Protein AF-A0A846DLD0-F1 (afdb_monomer_lite)

Radius of gyration: 17.95 Å; chains: 1; bounding box: 65×35×45 Å

Foldseek 3Di:
DDPPPDDPQDQDDDADPLDLDQDDDLVRLLVLLVNLVVCQVSVAAEAEEEEQLCLPADFQVLCVVVPPPNSHQAYEYELNQVVSQVCRQPVPVVDPCLVVVQQVDDLLVCLVVVVRPGGPSNVCVVSVRHYAYEYDPPDDPVSGRPRYDDPPVVVLVVLLVSQPRHQEYEYAEDDPSLVSNLVNHDPNYEYAYEYCDSVRQVVNDDPRHHGHNYHSNVSSNSSVVND

pLDDT: mean 80.26, std 14.79, range [35.44, 96.62]

Sequence (227 aa):
MTTTTLTPIKRPTFVPPLETSKSLTESQIKEAGRYIYAYGEAGFKTAMLIGSDLMKLGNSEQFKPLFRDHFISKVAMTNKVALADLNLAFRNPRHPQDMELMRSYTIRRCVESGILEEGLLHLCFVMGIVYYIFPSITDHEKTLLPEAIYDLRQANKILSNFLYGVDCLIVLGSSELAFAARAMASPETKFIVLDQDRCFVEKLCLKEDLGIVTAPTHFVSKLNQFI

Structure (mmCIF, N/CA/C/O backbone):
data_AF-A0A846DLD0-F1
#
_entry.id   AF-A0A846DLD0-F1
#
loop_
_atom_site.group_PDB
_atom_site.id
_atom_site.type_symbol
_atom_site.label_atom_id
_atom_site.label_alt_id
_atom_site.label_comp_id
_atom_site.label_asym_id
_atom_site.label_entity_id
_atom_site.label_seq_id
_atom_site.pdbx_PDB_ins_code
_atom_site.Cartn_x
_atom_site.Cartn_y
_atom_site.Cartn_z
_atom_site.occupancy
_atom_site.B_iso_or_equiv
_atom_site.auth_seq_id
_atom_site.auth_comp_id
_atom_site.auth_asym_id
_atom_site.auth_atom_id
_atom_site.pdbx_PDB_model_num
ATOM 1 N N . MET A 1 1 ? -42.538 -10.274 -1.364 1.00 44.28 1 MET A N 1
ATOM 2 C CA . MET A 1 1 ? -41.099 -9.976 -1.509 1.00 44.28 1 MET A CA 1
ATOM 3 C C . MET A 1 1 ? -40.510 -9.940 -0.112 1.00 44.28 1 MET A C 1
ATOM 5 O O . MET A 1 1 ? -40.783 -9.006 0.625 1.00 44.28 1 MET A O 1
ATOM 9 N N . THR A 1 2 ? -39.835 -11.007 0.305 1.00 36.44 2 THR A N 1
ATOM 10 C CA . THR A 1 2 ? -39.159 -11.080 1.605 1.00 36.44 2 THR A CA 1
ATOM 11 C C . THR A 1 2 ? -37.871 -10.276 1.519 1.00 36.44 2 THR A C 1
ATOM 13 O O . THR A 1 2 ? -36.921 -10.685 0.857 1.00 36.44 2 THR A O 1
ATOM 16 N N . THR A 1 3 ? -37.863 -9.100 2.137 1.00 38.72 3 THR A N 1
ATOM 17 C CA . THR A 1 3 ? -36.662 -8.303 2.380 1.00 38.72 3 THR A CA 1
ATOM 18 C C . THR A 1 3 ? -35.787 -9.074 3.360 1.00 38.72 3 THR A C 1
ATOM 20 O O . THR A 1 3 ? -36.002 -9.040 4.568 1.00 38.72 3 THR A O 1
ATOM 23 N N . THR A 1 4 ? -34.820 -9.822 2.834 1.00 35.44 4 THR A N 1
ATOM 24 C CA . THR A 1 4 ? -33.753 -10.418 3.635 1.00 35.44 4 THR A CA 1
ATOM 25 C C . THR A 1 4 ? -32.923 -9.266 4.187 1.00 35.44 4 THR A C 1
ATOM 27 O O . THR A 1 4 ? -32.113 -8.674 3.476 1.00 35.44 4 THR A O 1
ATOM 30 N N . THR A 1 5 ? -33.172 -8.882 5.435 1.00 38.88 5 THR A N 1
ATOM 31 C CA . THR A 1 5 ? -32.316 -7.947 6.162 1.00 38.88 5 THR A CA 1
ATOM 32 C C . THR A 1 5 ? -30.959 -8.617 6.324 1.00 38.88 5 THR A C 1
ATOM 34 O O . THR A 1 5 ? -30.809 -9.510 7.157 1.00 38.88 5 THR A O 1
ATOM 37 N N . LEU A 1 6 ? -29.996 -8.237 5.481 1.00 40.25 6 LEU A N 1
ATOM 38 C CA . LEU A 1 6 ? -28.601 -8.623 5.646 1.00 40.25 6 LEU A CA 1
ATOM 39 C C . LEU A 1 6 ? -28.160 -8.136 7.023 1.00 40.25 6 LEU A C 1
ATOM 41 O O . LEU A 1 6 ? -28.156 -6.935 7.298 1.00 40.25 6 LEU A O 1
ATOM 45 N N . THR A 1 7 ? -27.845 -9.076 7.907 1.00 43.59 7 THR A N 1
ATOM 46 C CA . THR A 1 7 ? -27.254 -8.777 9.205 1.00 43.59 7 THR A CA 1
ATOM 47 C C . THR A 1 7 ? -25.972 -7.983 8.952 1.00 43.59 7 THR A C 1
ATOM 49 O O . THR A 1 7 ? -25.141 -8.439 8.163 1.00 43.59 7 THR A O 1
ATOM 52 N N . PRO A 1 8 ? -25.790 -6.799 9.563 1.00 56.50 8 PRO A N 1
ATOM 53 C CA . PRO A 1 8 ? -24.578 -6.023 9.358 1.00 56.50 8 PRO A CA 1
ATOM 54 C C . PRO A 1 8 ? -23.374 -6.863 9.788 1.00 56.50 8 PRO A C 1
ATOM 56 O O . PRO A 1 8 ? -23.323 -7.356 10.918 1.00 56.50 8 PRO A O 1
ATOM 59 N N . ILE A 1 9 ? -22.427 -7.052 8.867 1.00 58.22 9 ILE A N 1
ATOM 60 C CA . ILE A 1 9 ? -21.183 -7.774 9.129 1.00 58.22 9 ILE A CA 1
ATOM 61 C C . ILE A 1 9 ? -20.461 -7.017 10.243 1.00 58.22 9 ILE A C 1
ATOM 63 O O . ILE A 1 9 ? -20.088 -5.850 10.093 1.00 58.22 9 ILE A O 1
ATOM 67 N N . LYS A 1 10 ? -20.330 -7.661 11.404 1.00 66.56 10 LYS A N 1
ATOM 68 C CA . LYS A 1 10 ? -19.711 -7.046 12.575 1.00 66.56 10 LYS A CA 1
ATOM 69 C C . LYS A 1 10 ? -18.222 -6.876 12.295 1.00 66.56 10 LYS A C 1
ATOM 71 O O . LYS A 1 10 ? -17.531 -7.852 12.015 1.00 66.56 10 LYS A O 1
ATOM 76 N N . ARG A 1 11 ? -17.734 -5.638 12.380 1.00 67.25 11 ARG A N 1
ATOM 77 C CA . ARG A 1 11 ? -16.307 -5.352 12.217 1.00 67.25 11 ARG A C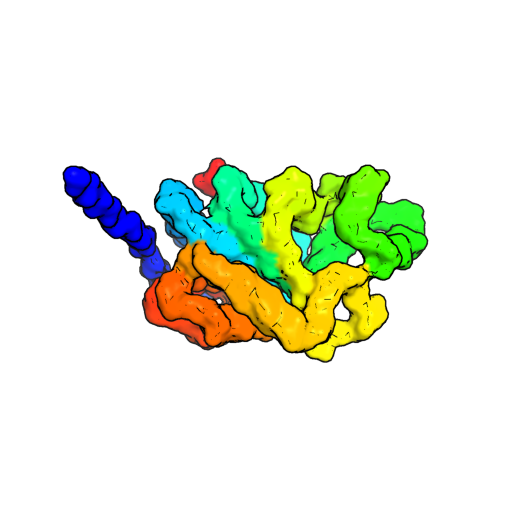A 1
ATOM 78 C C . ARG A 1 11 ? -15.503 -6.084 13.294 1.00 67.25 11 ARG A C 1
ATOM 80 O O . ARG A 1 11 ? -15.955 -6.120 14.446 1.00 67.25 11 ARG A O 1
ATOM 87 N N . PRO A 1 12 ? -14.326 -6.632 12.951 1.00 61.62 12 PRO A N 1
ATOM 88 C CA . PRO A 1 12 ? -13.403 -7.136 13.951 1.00 61.62 12 PRO A CA 1
ATOM 89 C C . PRO A 1 12 ? -13.123 -6.038 14.982 1.00 61.62 12 PRO A C 1
ATOM 91 O O . PRO A 1 12 ? -12.986 -4.865 14.631 1.00 61.62 12 PRO A O 1
ATOM 94 N N . THR A 1 13 ? -13.051 -6.403 16.258 1.00 55.88 13 THR A N 1
ATOM 95 C CA . THR A 1 13 ? -12.667 -5.491 17.340 1.00 55.88 13 THR A CA 1
ATOM 96 C C . THR A 1 13 ? -11.325 -5.938 17.889 1.00 55.88 13 THR A C 1
ATOM 98 O O . THR A 1 13 ? -11.249 -6.966 18.555 1.00 55.88 13 THR A O 1
ATOM 101 N N . PHE A 1 14 ? -10.281 -5.167 17.611 1.00 51.62 14 PHE A N 1
ATOM 102 C CA . PHE A 1 14 ? -8.967 -5.308 18.223 1.00 51.62 14 PHE A CA 1
ATOM 103 C C . PHE A 1 14 ? -8.432 -3.905 18.458 1.00 51.62 14 PHE A C 1
ATOM 105 O O . PHE A 1 14 ? -8.341 -3.101 17.533 1.00 51.62 14 PHE A O 1
ATOM 112 N N . VAL A 1 15 ? -8.116 -3.614 19.710 1.00 52.88 15 VAL A N 1
ATOM 113 C CA . VAL A 1 15 ? -7.394 -2.409 20.096 1.00 52.88 15 VAL A CA 1
ATOM 114 C C . VAL A 1 15 ? -6.208 -2.921 20.897 1.00 52.88 15 VAL A C 1
ATOM 116 O O . VAL A 1 15 ? -6.361 -3.157 22.097 1.00 52.88 15 VAL A O 1
ATOM 119 N N . PRO A 1 16 ? -5.053 -3.195 20.268 1.00 51.31 16 PRO A N 1
ATOM 120 C CA . PRO A 1 16 ? -3.866 -3.442 21.051 1.00 51.31 16 PRO A CA 1
ATOM 121 C C . PRO A 1 16 ? -3.586 -2.181 21.862 1.00 51.31 16 PRO A C 1
ATOM 123 O O . PRO A 1 16 ? -3.861 -1.066 21.397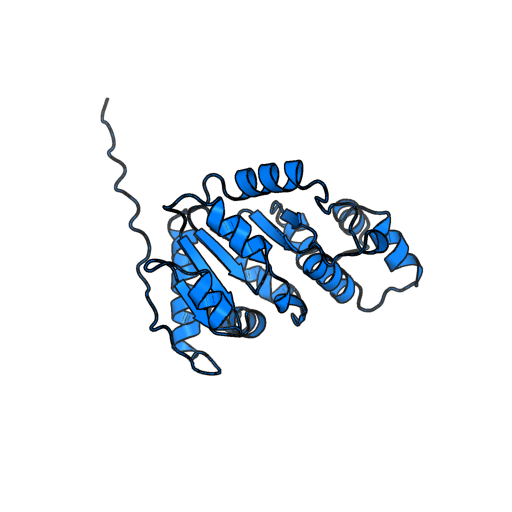 1.00 51.31 16 PRO A O 1
ATOM 126 N N . PRO A 1 17 ? -3.029 -2.322 23.070 1.00 50.06 17 PRO A N 1
ATOM 127 C CA . PRO A 1 17 ? -2.442 -1.173 23.724 1.00 50.06 17 PRO A CA 1
ATOM 128 C C . PRO A 1 17 ? -1.421 -0.559 22.762 1.00 50.06 17 PRO A C 1
ATOM 130 O O . PRO A 1 17 ? -0.703 -1.277 22.062 1.00 50.06 17 PRO A O 1
ATOM 133 N N . LEU A 1 18 ? -1.388 0.771 22.707 1.00 49.16 18 LEU A N 1
ATOM 134 C CA . LEU A 1 18 ? -0.392 1.546 21.972 1.00 49.16 18 LEU A CA 1
ATOM 135 C C . LEU A 1 18 ? 0.964 1.310 22.664 1.00 49.16 18 LEU A C 1
ATOM 137 O O . LEU A 1 18 ? 1.415 2.107 23.483 1.00 49.16 18 LEU A O 1
ATOM 141 N N . GLU A 1 19 ? 1.548 0.131 22.455 1.00 47.59 19 GLU A N 1
ATOM 142 C CA . GLU A 1 19 ? 2.740 -0.322 23.158 1.00 47.59 19 GLU A CA 1
ATOM 143 C C . GLU A 1 19 ? 3.996 0.143 22.429 1.00 47.59 19 GLU A C 1
ATOM 145 O O . GLU A 1 19 ? 4.175 -0.018 21.225 1.00 47.59 19 GLU A O 1
ATOM 150 N N . THR A 1 20 ? 4.879 0.744 23.214 1.00 45.69 20 THR A N 1
ATOM 151 C CA . THR A 1 20 ? 6.075 1.493 22.815 1.00 45.69 20 THR A CA 1
ATOM 152 C C . THR A 1 20 ? 7.336 0.631 22.802 1.00 45.69 20 THR A C 1
ATOM 154 O O . THR A 1 20 ? 8.458 1.139 22.856 1.00 45.69 20 THR A O 1
ATOM 157 N N . SER A 1 21 ? 7.164 -0.688 22.777 1.00 42.84 21 SER A N 1
ATOM 158 C CA . SER A 1 21 ? 8.260 -1.646 22.816 1.00 42.84 21 SER A CA 1
ATOM 159 C C . SER A 1 21 ? 8.997 -1.681 21.473 1.00 42.84 21 SER A C 1
ATOM 161 O O . SER A 1 21 ? 8.376 -1.775 20.418 1.00 42.84 21 SER A O 1
ATOM 163 N N . LYS A 1 22 ? 10.340 -1.680 21.508 1.00 50.59 22 LYS A N 1
ATOM 164 C CA . LYS A 1 22 ? 11.230 -1.817 20.331 1.00 50.59 22 LYS A CA 1
ATOM 165 C C . LYS A 1 22 ? 10.923 -3.042 19.452 1.00 50.59 22 LYS A C 1
ATOM 167 O O . LYS A 1 22 ? 11.362 -3.087 18.305 1.00 50.59 22 LYS A O 1
ATOM 172 N N . SER A 1 23 ? 10.198 -4.024 19.976 1.00 60.22 23 SER A N 1
ATOM 173 C CA . SER A 1 23 ? 9.693 -5.175 19.234 1.00 60.22 23 SER A CA 1
ATOM 174 C C . SER A 1 23 ? 8.356 -5.605 19.823 1.00 60.22 23 SER A C 1
ATOM 176 O O . SER A 1 23 ? 8.265 -5.848 21.030 1.00 60.22 23 SER A O 1
ATOM 178 N N . LEU A 1 24 ? 7.335 -5.735 18.979 1.00 70.12 24 LEU A N 1
ATOM 179 C CA . LEU A 1 24 ? 6.106 -6.423 19.362 1.00 70.12 24 LEU A CA 1
ATOM 180 C C . LEU A 1 24 ? 6.443 -7.858 19.764 1.00 70.12 24 LEU A C 1
ATOM 182 O O . LEU A 1 24 ? 7.294 -8.505 19.149 1.00 70.12 24 LEU A O 1
ATOM 186 N N . THR A 1 25 ? 5.757 -8.367 20.777 1.00 77.75 25 THR A N 1
ATOM 187 C CA . THR A 1 25 ? 5.805 -9.793 21.095 1.00 77.75 25 THR A CA 1
ATOM 188 C C . THR A 1 25 ? 5.181 -10.605 19.958 1.00 77.75 25 THR A C 1
ATOM 190 O O . THR A 1 25 ? 4.312 -10.126 19.227 1.00 77.75 25 THR A O 1
ATOM 193 N N . GLU A 1 26 ? 5.575 -11.870 19.820 1.00 78.44 26 GLU A N 1
ATOM 194 C CA . GLU A 1 26 ? 4.982 -12.769 18.820 1.00 78.44 26 GLU A CA 1
ATOM 195 C C . GLU A 1 26 ? 3.464 -12.904 18.985 1.00 78.44 26 GLU A C 1
ATOM 197 O O . GLU A 1 26 ? 2.738 -12.953 17.993 1.00 78.44 26 GLU A O 1
ATOM 202 N N . SER A 1 27 ? 2.969 -12.876 20.228 1.00 78.94 27 SER A N 1
ATOM 203 C CA . SER A 1 27 ? 1.531 -12.872 20.511 1.00 78.94 27 SER A CA 1
ATOM 204 C C . SER A 1 27 ? 0.836 -11.644 19.920 1.00 78.94 27 SER A C 1
ATOM 206 O O . SER A 1 27 ? -0.204 -11.785 19.284 1.00 78.94 27 SER A O 1
ATOM 208 N N . GLN A 1 28 ? 1.426 -10.454 20.071 1.00 79.88 28 GLN A N 1
ATOM 209 C CA . GLN A 1 28 ? 0.877 -9.209 19.522 1.00 79.88 28 GLN A CA 1
ATOM 210 C C . GLN A 1 28 ? 0.909 -9.189 17.994 1.00 79.88 28 GLN A C 1
ATOM 212 O O . GLN A 1 28 ? -0.061 -8.764 17.372 1.00 79.88 28 GLN A O 1
ATOM 217 N N . ILE A 1 29 ? 1.988 -9.684 17.376 1.00 79.81 29 ILE A N 1
ATOM 218 C CA . ILE A 1 29 ? 2.069 -9.806 15.912 1.00 79.81 29 ILE A CA 1
ATOM 219 C C . ILE A 1 29 ? 0.997 -10.770 15.406 1.00 79.81 29 ILE A C 1
ATOM 221 O O . ILE A 1 29 ? 0.297 -10.463 14.444 1.00 79.81 29 ILE A O 1
ATOM 225 N N . LYS A 1 30 ? 0.826 -11.916 16.071 1.00 80.94 30 LYS A N 1
ATOM 226 C CA . LYS A 1 30 ? -0.190 -12.910 15.716 1.00 80.94 30 LYS A CA 1
ATOM 227 C C . LYS A 1 30 ? -1.607 -12.360 15.856 1.00 80.94 30 LYS A C 1
ATOM 229 O O . LYS A 1 30 ? -2.451 -12.631 15.007 1.00 80.94 30 LYS A O 1
ATOM 234 N N . GLU A 1 31 ? -1.881 -11.598 16.907 1.00 80.75 31 GLU A N 1
ATOM 235 C CA . GLU A 1 31 ? -3.195 -10.996 17.134 1.00 80.75 31 GLU A CA 1
ATOM 236 C C . GLU A 1 31 ? -3.499 -9.882 16.125 1.00 80.75 31 GLU A C 1
ATOM 238 O O . GLU A 1 31 ? -4.562 -9.895 15.506 1.00 80.75 31 GLU A O 1
ATOM 243 N N . ALA A 1 32 ? -2.535 -8.996 15.860 1.00 80.19 32 ALA A N 1
ATOM 244 C CA . ALA A 1 32 ? -2.638 -7.997 14.799 1.00 80.19 32 ALA A CA 1
ATOM 245 C C . ALA A 1 32 ? -2.820 -8.648 13.420 1.00 80.19 32 ALA A C 1
ATOM 247 O O . ALA A 1 32 ? -3.646 -8.203 12.628 1.00 80.19 32 ALA A O 1
ATOM 248 N N . GLY A 1 33 ? -2.098 -9.738 13.155 1.00 81.81 33 GLY A N 1
ATOM 249 C CA . GLY A 1 33 ? -2.271 -10.564 11.969 1.00 81.81 33 GLY A CA 1
ATOM 250 C C . GLY A 1 33 ? -3.695 -11.085 11.838 1.00 81.81 33 GLY A C 1
ATOM 251 O O . GLY A 1 33 ? -4.355 -10.818 10.840 1.00 81.81 33 GLY A O 1
ATOM 252 N N . ARG A 1 34 ? -4.211 -11.759 12.870 1.00 81.12 34 ARG A N 1
ATOM 253 C CA . ARG A 1 34 ? -5.604 -12.237 12.900 1.00 81.12 34 ARG A CA 1
ATOM 254 C C . ARG A 1 34 ? -6.603 -11.115 12.661 1.00 81.12 34 ARG A C 1
ATOM 256 O O . ARG A 1 34 ? -7.564 -11.320 11.933 1.00 81.12 34 ARG A O 1
ATOM 263 N N . TYR A 1 35 ? -6.375 -9.943 13.244 1.00 81.50 35 TYR A N 1
ATOM 264 C CA . TYR A 1 35 ? -7.237 -8.791 13.019 1.00 81.50 35 TYR A CA 1
ATOM 265 C C . TYR A 1 35 ? -7.232 -8.340 11.557 1.00 81.50 35 TYR A C 1
ATOM 267 O O . TYR A 1 35 ? -8.300 -8.112 10.999 1.00 81.50 35 TYR A O 1
ATOM 275 N N . ILE A 1 36 ? -6.054 -8.262 10.932 1.00 81.50 36 ILE A N 1
ATOM 276 C CA . ILE A 1 36 ? -5.902 -7.962 9.504 1.00 81.50 36 ILE A CA 1
ATOM 277 C C . ILE A 1 36 ? -6.679 -8.996 8.668 1.00 81.50 36 ILE A C 1
ATOM 279 O O . ILE A 1 36 ? -7.564 -8.614 7.905 1.00 81.50 36 ILE A O 1
ATOM 283 N N . TYR A 1 37 ? -6.438 -10.295 8.872 1.00 81.38 37 TYR A N 1
ATOM 284 C CA . TYR A 1 37 ? -7.110 -11.364 8.114 1.00 81.38 37 TYR A CA 1
ATOM 285 C C . TYR A 1 37 ? -8.622 -11.421 8.340 1.00 81.38 37 TYR A C 1
ATOM 287 O O . TYR A 1 37 ? -9.361 -11.708 7.400 1.00 81.38 37 TYR A O 1
ATOM 295 N N . ALA A 1 38 ? -9.102 -11.074 9.535 1.00 83.31 38 ALA A N 1
ATOM 296 C CA . ALA A 1 38 ? -10.529 -11.055 9.838 1.00 83.31 38 ALA A CA 1
ATOM 297 C C . ALA A 1 38 ? -11.310 -10.066 8.956 1.00 83.31 38 ALA A C 1
ATOM 299 O O . ALA A 1 38 ? -12.496 -10.282 8.721 1.00 83.31 38 ALA A O 1
ATOM 300 N N . TYR A 1 39 ? -10.674 -9.006 8.429 1.00 83.50 39 TYR A N 1
ATOM 301 C CA . TYR A 1 39 ? -11.327 -8.156 7.426 1.00 83.50 39 TYR A CA 1
ATOM 302 C C . TYR A 1 39 ? -11.545 -8.905 6.108 1.00 83.50 39 TYR A C 1
ATOM 304 O O . TYR A 1 39 ? -12.616 -8.804 5.514 1.00 83.50 39 TYR A O 1
ATOM 312 N N . GLY A 1 40 ? -10.555 -9.689 5.683 1.00 78.19 40 GLY A N 1
ATOM 313 C CA . GLY A 1 40 ? -10.618 -10.492 4.466 1.00 78.19 40 GLY A CA 1
ATOM 314 C C . GLY A 1 40 ? -11.661 -11.587 4.545 1.00 78.19 40 GLY A C 1
ATOM 315 O O . GLY A 1 40 ? -12.521 -11.679 3.675 1.00 78.19 40 GLY A O 1
ATOM 316 N N . GLU A 1 41 ? -11.632 -12.366 5.626 1.00 82.75 41 GLU A N 1
ATOM 317 C CA . GLU A 1 41 ? -12.598 -13.445 5.866 1.00 82.75 41 GLU A CA 1
ATOM 318 C C . GLU A 1 41 ? -14.038 -12.926 5.958 1.00 82.75 41 GLU A C 1
ATOM 320 O O . GLU A 1 41 ? -14.978 -13.592 5.529 1.00 82.75 41 GLU A O 1
ATOM 325 N N . ALA A 1 42 ? -14.218 -11.709 6.475 1.00 85.31 42 ALA A N 1
ATOM 326 C CA . ALA A 1 42 ? -15.513 -11.046 6.542 1.00 85.31 42 ALA A CA 1
ATOM 327 C C . ALA A 1 42 ? -15.968 -10.434 5.199 1.00 85.31 42 ALA A C 1
ATOM 329 O O . ALA A 1 42 ? -17.062 -9.876 5.128 1.00 85.31 42 ALA A O 1
ATOM 330 N N . GLY A 1 43 ? -15.159 -10.523 4.137 1.00 84.69 43 GLY A N 1
ATOM 331 C CA . GLY A 1 43 ? -15.480 -9.995 2.809 1.00 84.69 43 GLY A CA 1
ATOM 332 C C . GLY A 1 43 ? -15.358 -8.474 2.686 1.00 84.69 43 GLY A C 1
ATOM 333 O O . GLY A 1 43 ? -15.906 -7.893 1.747 1.00 84.69 43 GLY A O 1
ATOM 334 N N . PHE A 1 44 ? -14.663 -7.816 3.618 1.00 89.12 44 PHE A N 1
ATOM 335 C CA . PHE A 1 44 ? -14.397 -6.382 3.535 1.00 89.12 44 PHE A CA 1
ATOM 336 C C . PHE A 1 44 ? -13.347 -6.080 2.465 1.00 89.12 44 PHE A C 1
ATOM 338 O O . PHE A 1 44 ? -12.377 -6.816 2.271 1.00 89.12 44 PHE A O 1
ATOM 345 N N . LYS A 1 45 ? -13.514 -4.948 1.781 1.00 90.62 45 LYS A N 1
ATOM 346 C CA . LYS A 1 45 ? -12.572 -4.488 0.761 1.00 90.62 45 LYS A CA 1
ATOM 347 C C . LYS A 1 45 ? -11.354 -3.870 1.426 1.00 90.62 45 LYS A C 1
ATOM 349 O O . LYS A 1 45 ? -11.396 -2.718 1.869 1.00 90.62 45 LYS A O 1
ATOM 354 N N . THR A 1 46 ? -10.259 -4.620 1.441 1.00 92.44 46 THR A N 1
ATOM 355 C CA . THR A 1 46 ? -8.983 -4.142 1.973 1.00 92.44 46 THR A CA 1
ATOM 356 C C . THR A 1 46 ? -8.090 -3.615 0.856 1.00 92.44 46 THR A C 1
ATOM 358 O O . THR A 1 46 ? -8.013 -4.179 -0.242 1.00 92.44 46 THR A O 1
ATOM 361 N N . ALA A 1 47 ? -7.417 -2.504 1.131 1.00 94.88 47 ALA A N 1
ATOM 362 C CA . ALA A 1 47 ? -6.383 -1.926 0.287 1.00 94.88 47 ALA A CA 1
ATOM 363 C C . ALA A 1 47 ? -5.096 -1.736 1.095 1.00 94.88 47 ALA A C 1
ATOM 365 O O . ALA A 1 47 ? -5.120 -1.689 2.326 1.00 94.88 47 ALA A O 1
ATOM 366 N N . MET A 1 48 ? -3.970 -1.597 0.400 1.00 94.44 48 MET A N 1
ATOM 367 C CA . MET A 1 48 ? -2.671 -1.382 1.032 1.00 94.44 48 MET A CA 1
ATOM 368 C C . MET A 1 48 ? -1.996 -0.126 0.488 1.00 94.44 48 MET A C 1
ATOM 370 O O . MET A 1 48 ? -1.977 0.106 -0.717 1.00 94.44 48 MET A O 1
ATOM 374 N N . LEU A 1 49 ? -1.427 0.680 1.378 1.00 95.12 49 LEU A N 1
ATOM 375 C CA . LEU A 1 49 ? -0.635 1.860 1.064 1.00 95.12 49 LEU A CA 1
ATOM 376 C C . LEU A 1 49 ? 0.777 1.659 1.598 1.00 95.12 49 LEU A C 1
ATOM 378 O O . LEU A 1 49 ? 0.963 1.412 2.787 1.00 95.12 49 LEU A O 1
ATOM 382 N N . ILE A 1 50 ? 1.772 1.784 0.726 1.00 92.31 50 ILE A N 1
ATOM 383 C CA . ILE A 1 50 ? 3.171 1.552 1.067 1.00 92.31 50 ILE A CA 1
ATOM 384 C C . ILE A 1 50 ? 3.974 2.852 0.998 1.00 92.31 50 ILE A C 1
ATOM 386 O O . ILE A 1 50 ? 4.202 3.426 -0.074 1.00 92.31 50 ILE A O 1
ATOM 390 N N . GLY A 1 51 ? 4.432 3.282 2.169 1.00 87.81 51 GLY A N 1
ATOM 391 C CA . GLY A 1 51 ? 5.310 4.419 2.373 1.00 87.81 51 GLY A CA 1
ATOM 392 C C . GLY A 1 51 ? 6.797 4.077 2.296 1.00 87.81 51 GLY A C 1
ATOM 393 O O . GLY A 1 51 ? 7.222 2.936 2.124 1.00 87.81 51 GLY A O 1
ATOM 394 N N . SER A 1 52 ? 7.610 5.120 2.420 1.00 72.44 52 SER A N 1
ATOM 395 C CA . SER A 1 52 ? 9.028 5.122 2.058 1.00 72.44 52 SER A CA 1
ATOM 396 C C . SER A 1 52 ? 9.962 4.352 2.999 1.00 72.44 52 SER A C 1
ATOM 398 O O . SER A 1 52 ? 11.128 4.170 2.663 1.00 72.44 52 SER A O 1
ATOM 400 N N . ASP A 1 53 ? 9.479 3.851 4.137 1.00 66.62 53 ASP A N 1
ATOM 401 C CA . ASP A 1 53 ? 10.291 3.063 5.077 1.00 66.62 53 ASP A CA 1
ATOM 402 C C . ASP A 1 53 ? 10.301 1.558 4.772 1.00 66.62 53 ASP A C 1
ATOM 404 O O . ASP A 1 53 ? 11.117 0.809 5.320 1.00 66.62 53 ASP A O 1
ATOM 408 N N . LEU A 1 54 ? 9.484 1.109 3.810 1.00 68.44 54 LEU A N 1
ATOM 409 C CA . LEU A 1 54 ? 9.558 -0.251 3.261 1.00 68.44 54 LEU A CA 1
ATOM 410 C C . LEU A 1 54 ? 10.834 -0.495 2.428 1.00 68.44 54 LEU A C 1
ATOM 412 O O . LEU A 1 54 ? 11.127 -1.614 2.037 1.00 68.44 54 LEU A O 1
ATOM 416 N N . MET A 1 55 ? 11.665 0.520 2.203 1.00 56.38 55 MET A N 1
ATOM 417 C CA . MET A 1 55 ? 12.892 0.444 1.391 1.00 56.38 55 MET A CA 1
ATOM 418 C C . MET A 1 55 ? 13.952 -0.546 1.906 1.00 56.38 55 MET A C 1
ATOM 420 O O . MET A 1 55 ? 14.907 -0.848 1.196 1.00 56.38 55 MET A O 1
ATOM 424 N N . LYS A 1 56 ? 13.816 -1.037 3.145 1.00 55.41 56 LYS A N 1
ATOM 425 C CA . LYS A 1 56 ? 14.688 -2.066 3.743 1.00 55.41 56 LYS A CA 1
ATOM 426 C C . LYS A 1 56 ? 14.163 -3.489 3.566 1.00 55.41 56 LYS A C 1
ATOM 428 O O . LYS A 1 56 ? 14.712 -4.416 4.162 1.00 55.41 56 LYS A O 1
ATOM 433 N N . LEU A 1 57 ? 13.069 -3.674 2.836 1.00 54.56 57 LEU A N 1
ATOM 434 C CA . LEU A 1 57 ? 12.520 -4.998 2.624 1.00 54.56 57 LEU A CA 1
ATOM 435 C C . LEU A 1 57 ? 13.527 -5.873 1.891 1.00 54.56 57 LEU A C 1
ATOM 437 O O . LEU A 1 57 ? 14.029 -5.531 0.827 1.00 54.56 57 LEU A O 1
ATOM 441 N N . GLY A 1 58 ? 13.803 -7.032 2.479 1.00 55.91 58 GLY A N 1
ATOM 442 C CA . GLY A 1 58 ? 14.259 -8.175 1.709 1.00 55.91 58 GLY A CA 1
ATOM 443 C C . GLY A 1 58 ? 13.165 -8.674 0.759 1.00 55.91 58 GLY A C 1
ATOM 444 O O . GLY A 1 58 ? 12.178 -7.992 0.492 1.00 55.91 58 GLY A O 1
ATOM 445 N N . ASN A 1 59 ? 13.356 -9.896 0.276 1.00 63.31 59 ASN A N 1
ATOM 446 C CA . ASN A 1 59 ? 12.557 -10.532 -0.762 1.00 63.31 59 ASN A CA 1
ATOM 447 C C . ASN A 1 59 ? 11.038 -10.241 -0.675 1.00 63.31 59 ASN A C 1
ATOM 449 O O . ASN A 1 59 ? 10.397 -10.520 0.341 1.00 63.31 59 ASN A O 1
ATOM 453 N N . SER A 1 60 ? 10.479 -9.705 -1.764 1.00 67.00 60 SER A N 1
ATOM 454 C CA . SER A 1 60 ? 9.045 -9.466 -1.998 1.00 67.00 60 SER A CA 1
ATOM 455 C C . SER A 1 60 ? 8.132 -10.663 -1.702 1.00 67.00 60 SER A C 1
ATOM 457 O O . SER A 1 60 ? 6.960 -10.471 -1.375 1.00 67.00 60 SER A O 1
ATOM 459 N N . GLU A 1 61 ? 8.681 -11.883 -1.713 1.00 70.38 61 GLU A N 1
ATOM 460 C CA . GLU A 1 61 ? 8.021 -13.115 -1.262 1.00 70.38 61 GLU A CA 1
ATOM 461 C C . GLU A 1 61 ? 7.336 -12.963 0.097 1.00 70.38 61 GLU A C 1
ATOM 463 O O . GLU A 1 61 ? 6.279 -13.549 0.331 1.00 70.38 61 GLU A O 1
ATOM 468 N N . GLN A 1 62 ? 7.891 -12.138 0.990 1.00 76.81 62 GLN A N 1
ATOM 469 C CA . GLN A 1 62 ? 7.312 -11.941 2.313 1.00 76.81 62 GLN A CA 1
ATOM 470 C C . GLN A 1 62 ? 5.929 -11.275 2.286 1.00 76.81 62 GLN A C 1
ATOM 472 O O . GLN A 1 62 ? 5.187 -11.411 3.249 1.00 76.81 62 GLN A O 1
ATOM 477 N N . PHE A 1 63 ? 5.555 -10.594 1.202 1.00 78.38 63 PHE A N 1
ATOM 478 C CA . PHE A 1 63 ? 4.219 -10.017 1.064 1.00 78.38 63 PHE A CA 1
ATOM 479 C C . PHE A 1 63 ? 3.204 -10.983 0.484 1.00 78.38 63 PHE A C 1
ATOM 481 O O . PHE A 1 63 ? 2.013 -10.736 0.641 1.00 78.38 63 PHE A O 1
ATOM 488 N N . LYS A 1 64 ? 3.632 -12.076 -0.164 1.00 78.38 64 LYS A N 1
ATOM 489 C CA . LYS A 1 64 ? 2.708 -13.011 -0.822 1.00 78.38 64 LYS A CA 1
ATOM 490 C C . LYS A 1 64 ? 1.546 -13.438 0.067 1.00 78.38 64 LYS A C 1
ATOM 492 O O . LYS A 1 64 ? 0.429 -13.443 -0.443 1.00 78.38 64 LYS A O 1
ATOM 497 N N . PRO A 1 65 ? 1.739 -13.742 1.364 1.00 77.00 65 PRO A N 1
ATOM 498 C CA . PRO A 1 65 ? 0.621 -14.141 2.209 1.00 77.00 65 PRO A CA 1
ATOM 499 C C . PRO A 1 65 ? -0.436 -13.044 2.374 1.00 77.00 65 PRO A C 1
ATOM 501 O O . PRO A 1 65 ? -1.617 -13.359 2.356 1.00 77.00 65 PRO A O 1
ATOM 504 N N . LEU A 1 66 ? -0.043 -11.765 2.394 1.00 78.62 66 LEU A N 1
ATOM 505 C CA . LEU A 1 66 ? -0.985 -10.638 2.432 1.00 78.62 66 LEU A CA 1
ATOM 506 C C . LEU A 1 66 ? -1.810 -10.490 1.143 1.00 78.62 66 LEU A C 1
ATOM 508 O O . LEU A 1 66 ? -2.871 -9.875 1.162 1.00 78.62 66 LEU A O 1
ATOM 512 N N . PHE A 1 67 ? -1.336 -11.036 0.025 1.00 79.81 67 PHE A N 1
ATOM 513 C CA . PHE A 1 67 ? -2.066 -11.039 -1.243 1.00 79.81 67 PHE A CA 1
ATOM 514 C C . PHE A 1 67 ? -2.848 -12.336 -1.487 1.00 79.81 67 PHE A C 1
ATOM 516 O O . PHE A 1 67 ? -3.659 -12.386 -2.417 1.00 79.81 67 PHE A O 1
ATOM 523 N N . ARG A 1 68 ? -2.635 -13.385 -0.674 1.00 72.62 68 ARG A N 1
ATOM 524 C CA . ARG A 1 68 ? -3.404 -14.634 -0.780 1.00 72.62 68 ARG A CA 1
ATOM 525 C C . ARG A 1 68 ? -4.892 -14.355 -0.593 1.00 72.62 68 ARG A C 1
ATOM 527 O O . ARG A 1 68 ? -5.291 -13.397 0.066 1.00 72.62 68 ARG A O 1
ATOM 534 N N . ASP A 1 69 ? -5.697 -15.167 -1.269 1.00 68.94 69 ASP A N 1
ATOM 535 C CA . ASP A 1 69 ? -7.162 -15.120 -1.220 1.00 68.94 69 ASP A CA 1
ATOM 536 C C . ASP A 1 69 ? -7.773 -13.757 -1.593 1.00 68.94 69 ASP A C 1
ATOM 538 O O . ASP A 1 69 ? -8.923 -13.473 -1.279 1.00 68.94 69 ASP A O 1
ATOM 542 N N . HIS A 1 70 ? -7.007 -12.926 -2.317 1.00 65.06 70 HIS A N 1
ATOM 543 C CA . HIS A 1 70 ? -7.417 -11.597 -2.789 1.00 65.06 70 HIS A CA 1
ATOM 544 C C . HIS A 1 70 ? -7.779 -10.648 -1.641 1.00 65.06 70 HIS A C 1
ATOM 546 O O . HIS A 1 70 ? -8.570 -9.719 -1.816 1.00 65.06 70 HIS A O 1
ATOM 552 N N . PHE A 1 71 ? -7.167 -10.865 -0.472 1.00 80.19 71 PHE A N 1
ATOM 553 C CA . PHE A 1 71 ? -7.371 -10.030 0.702 1.00 80.19 71 PHE A CA 1
ATOM 554 C C . PHE A 1 71 ? -7.098 -8.553 0.397 1.00 80.19 71 PHE A C 1
ATOM 556 O O . PHE A 1 71 ? -7.935 -7.690 0.662 1.00 80.19 71 PHE A O 1
ATOM 563 N N . ILE A 1 72 ? -5.951 -8.262 -0.220 1.00 89.19 72 ILE A N 1
ATOM 564 C CA . ILE A 1 72 ? -5.617 -6.926 -0.712 1.00 89.19 72 ILE A CA 1
ATOM 565 C C . ILE A 1 72 ? -6.113 -6.791 -2.149 1.00 89.19 72 ILE A C 1
ATOM 567 O O . ILE A 1 72 ? -5.574 -7.406 -3.061 1.00 89.19 72 ILE A O 1
ATOM 571 N N . SER A 1 73 ? -7.109 -5.931 -2.350 1.00 88.38 73 SER A N 1
ATOM 572 C CA . SER A 1 73 ? -7.737 -5.698 -3.659 1.00 88.38 73 SER A CA 1
ATOM 573 C C . SER A 1 73 ? -7.001 -4.676 -4.532 1.00 88.38 73 SER A C 1
ATOM 575 O O . SER A 1 73 ? -7.144 -4.675 -5.755 1.00 88.38 73 SER A O 1
ATOM 577 N N . LYS A 1 74 ? -6.238 -3.772 -3.910 1.00 93.75 74 LYS A N 1
ATOM 578 C CA . LYS A 1 74 ? -5.487 -2.709 -4.587 1.00 93.75 74 LYS A CA 1
ATOM 579 C C . LYS A 1 74 ? -4.358 -2.173 -3.717 1.00 93.75 74 LYS A C 1
ATOM 581 O O . LYS A 1 74 ? -4.464 -2.157 -2.488 1.00 93.75 74 LYS A O 1
ATOM 586 N N . VAL A 1 75 ? -3.303 -1.692 -4.368 1.00 94.88 75 VAL A N 1
ATOM 587 C CA . VAL A 1 75 ? -2.096 -1.153 -3.732 1.00 94.88 75 VAL A CA 1
ATOM 588 C C . VAL A 1 75 ? -1.836 0.282 -4.191 1.00 94.88 75 VAL A C 1
ATOM 590 O O . VAL A 1 75 ? -1.956 0.611 -5.364 1.00 94.88 75 VAL A O 1
ATOM 593 N N . ALA A 1 76 ? -1.446 1.153 -3.276 1.00 95.75 76 ALA A N 1
ATOM 594 C CA . ALA A 1 76 ? -0.846 2.441 -3.587 1.00 95.75 76 ALA A CA 1
ATOM 595 C C . ALA A 1 76 ? 0.563 2.462 -2.998 1.00 95.75 76 ALA A C 1
ATOM 597 O O . ALA A 1 76 ? 0.773 1.996 -1.881 1.00 95.75 76 ALA A O 1
ATOM 598 N N . MET A 1 77 ? 1.541 2.989 -3.721 1.00 93.31 77 MET A N 1
ATOM 599 C CA . MET A 1 77 ? 2.908 3.087 -3.216 1.00 93.31 77 MET A CA 1
ATOM 600 C C . MET A 1 77 ? 3.588 4.365 -3.675 1.00 93.31 77 MET A C 1
ATOM 602 O O . MET A 1 77 ? 3.202 4.976 -4.671 1.00 93.31 77 MET A O 1
ATOM 606 N N . THR A 1 78 ? 4.624 4.762 -2.945 1.00 92.12 78 THR A N 1
ATOM 607 C CA . THR A 1 78 ? 5.482 5.869 -3.377 1.00 92.12 78 THR A CA 1
ATOM 608 C C . THR A 1 78 ? 6.396 5.446 -4.533 1.00 92.12 78 THR A C 1
ATOM 610 O O . THR A 1 78 ? 6.816 4.289 -4.605 1.00 92.12 78 THR A O 1
ATOM 613 N N . ASN A 1 79 ? 6.769 6.382 -5.409 1.00 89.81 79 ASN A N 1
ATOM 614 C CA . ASN A 1 79 ? 7.747 6.147 -6.481 1.00 89.81 79 ASN A CA 1
ATOM 615 C C . ASN A 1 79 ? 9.068 5.592 -5.930 1.00 89.81 79 ASN A C 1
ATOM 617 O O . ASN A 1 79 ? 9.629 4.647 -6.478 1.00 89.81 79 ASN A O 1
ATOM 621 N N . LYS A 1 80 ? 9.515 6.109 -4.782 1.00 87.00 80 LYS A N 1
ATOM 622 C CA . LYS A 1 80 ? 10.701 5.623 -4.072 1.00 87.00 80 LYS A CA 1
ATOM 623 C C . LYS A 1 80 ? 10.621 4.122 -3.748 1.00 87.00 80 LYS A C 1
ATOM 625 O O . LYS A 1 80 ? 11.585 3.405 -4.004 1.00 87.00 80 LYS A O 1
ATOM 630 N N . VAL A 1 81 ? 9.479 3.645 -3.244 1.00 88.00 81 VAL A N 1
ATOM 631 C CA . VAL A 1 81 ? 9.244 2.215 -2.958 1.00 88.00 81 VAL A CA 1
ATOM 632 C C . VAL A 1 81 ? 9.258 1.393 -4.237 1.00 88.00 81 VAL A C 1
ATOM 634 O O . VAL A 1 81 ? 9.939 0.373 -4.283 1.00 88.00 81 VAL A O 1
ATOM 637 N N . ALA A 1 82 ? 8.547 1.846 -5.270 1.00 88.75 82 ALA A N 1
ATOM 638 C CA . ALA A 1 82 ? 8.487 1.154 -6.553 1.00 88.75 82 ALA A CA 1
ATOM 639 C C . ALA A 1 82 ? 9.888 0.988 -7.167 1.00 88.75 82 ALA A C 1
ATOM 641 O O . ALA A 1 82 ? 10.272 -0.106 -7.565 1.00 88.75 82 ALA A O 1
ATOM 642 N N . LEU A 1 83 ? 10.699 2.049 -7.162 1.00 85.56 83 LEU A N 1
ATOM 643 C CA . LEU A 1 83 ? 12.090 1.992 -7.614 1.00 85.56 83 LEU A CA 1
ATOM 644 C C . LEU A 1 83 ? 12.939 1.012 -6.806 1.00 85.56 83 LEU A C 1
ATOM 646 O O . LEU A 1 83 ? 13.773 0.317 -7.379 1.00 85.56 83 LEU A O 1
ATOM 650 N N . ALA A 1 84 ? 12.786 0.975 -5.481 1.00 82.88 84 ALA A N 1
ATOM 651 C CA . ALA A 1 84 ? 13.554 0.044 -4.662 1.00 82.88 84 ALA A CA 1
ATOM 652 C C . ALA A 1 84 ? 13.144 -1.404 -4.872 1.00 82.88 84 ALA A C 1
ATOM 654 O O . ALA A 1 84 ? 14.025 -2.256 -4.923 1.00 82.88 84 ALA A O 1
ATOM 655 N N . ASP A 1 85 ? 11.847 -1.669 -5.014 1.00 85.19 85 ASP A N 1
ATOM 656 C CA . ASP A 1 85 ? 11.346 -2.997 -5.351 1.00 85.19 85 ASP A CA 1
ATOM 657 C C . ASP A 1 85 ? 11.983 -3.498 -6.650 1.00 85.19 85 ASP A C 1
ATOM 659 O O . ASP A 1 85 ? 12.588 -4.569 -6.670 1.00 85.19 85 ASP A O 1
ATOM 663 N N . LEU A 1 86 ? 11.969 -2.661 -7.691 1.00 84.06 86 LEU A N 1
ATOM 664 C CA . LEU A 1 86 ? 12.635 -2.965 -8.953 1.00 84.06 86 LEU A CA 1
ATOM 665 C C . LEU A 1 86 ? 14.142 -3.182 -8.748 1.00 84.06 86 LEU A C 1
ATOM 667 O O . LEU A 1 86 ? 14.659 -4.238 -9.093 1.00 84.06 86 LEU A O 1
ATOM 671 N N . ASN A 1 87 ? 14.857 -2.250 -8.113 1.00 80.88 87 ASN A N 1
ATOM 672 C CA . ASN A 1 87 ? 16.303 -2.388 -7.875 1.00 80.88 87 ASN A CA 1
ATOM 673 C C . ASN A 1 87 ? 16.677 -3.684 -7.133 1.00 80.88 87 ASN A C 1
ATOM 675 O O . ASN A 1 87 ? 17.762 -4.227 -7.345 1.00 80.88 87 ASN A O 1
ATOM 679 N N . LEU A 1 88 ? 15.809 -4.165 -6.239 1.00 79.00 88 LEU A N 1
ATOM 680 C CA . LEU A 1 88 ? 16.002 -5.421 -5.522 1.00 79.00 88 LEU A CA 1
ATOM 681 C C . LEU A 1 88 ? 15.740 -6.638 -6.408 1.00 79.00 88 LEU A C 1
ATOM 683 O O . LEU A 1 88 ? 16.550 -7.564 -6.378 1.00 79.00 88 LEU A O 1
ATOM 687 N N . ALA A 1 89 ? 14.663 -6.617 -7.192 1.00 79.12 89 ALA A N 1
ATOM 688 C CA . ALA A 1 89 ? 14.337 -7.673 -8.149 1.00 79.12 89 ALA A CA 1
ATOM 689 C C . ALA A 1 89 ? 15.406 -7.812 -9.248 1.00 79.12 89 ALA A C 1
ATOM 691 O O . ALA A 1 89 ? 15.666 -8.896 -9.760 1.00 79.12 89 ALA A O 1
ATOM 692 N N . PHE A 1 90 ? 16.097 -6.716 -9.562 1.00 74.75 90 PHE A N 1
ATOM 693 C CA . PHE A 1 90 ? 17.188 -6.672 -10.529 1.00 74.75 90 PHE A CA 1
ATOM 694 C C . PHE A 1 90 ? 18.574 -6.825 -9.900 1.00 74.75 90 PHE A C 1
ATOM 696 O O . PHE A 1 90 ? 19.531 -6.352 -10.492 1.00 74.75 90 PHE A O 1
ATOM 703 N N . ARG A 1 91 ? 18.748 -7.458 -8.729 1.00 56.47 91 ARG A N 1
ATOM 704 C CA . ARG A 1 91 ? 20.038 -7.513 -7.986 1.00 56.47 91 ARG A CA 1
ATOM 705 C C . ARG A 1 91 ? 21.279 -8.007 -8.761 1.00 56.47 91 ARG A C 1
ATOM 707 O O . ARG A 1 91 ? 22.387 -7.881 -8.248 1.00 56.47 91 ARG A O 1
ATOM 714 N N . ASN A 1 92 ? 21.117 -8.496 -9.988 1.00 53.47 92 ASN A N 1
ATOM 715 C CA . ASN A 1 92 ? 22.129 -8.455 -11.044 1.00 53.47 92 ASN A CA 1
ATOM 716 C C . ASN A 1 92 ? 21.499 -7.839 -12.307 1.00 53.47 92 ASN A C 1
ATOM 718 O O . ASN A 1 92 ? 20.964 -8.607 -13.114 1.00 53.47 92 ASN A O 1
ATOM 722 N N . PRO A 1 93 ? 21.552 -6.508 -12.530 1.00 52.75 93 PRO A N 1
ATOM 723 C CA . PRO A 1 93 ? 21.242 -5.990 -13.850 1.00 52.75 93 PRO A CA 1
ATOM 724 C C . PRO A 1 93 ? 22.364 -6.542 -14.720 1.00 52.75 93 PRO A C 1
ATOM 726 O O . PRO A 1 93 ? 23.531 -6.179 -14.541 1.00 52.75 93 PRO A O 1
ATOM 729 N N . ARG A 1 94 ? 22.059 -7.526 -15.572 1.00 49.94 94 ARG A N 1
ATOM 730 C CA . ARG A 1 94 ? 23.079 -8.185 -16.399 1.00 49.94 94 ARG A CA 1
ATOM 731 C C . ARG A 1 94 ? 23.805 -7.135 -17.244 1.00 49.94 94 ARG A C 1
ATOM 733 O O . ARG A 1 94 ? 24.971 -7.337 -17.582 1.00 49.94 94 ARG A O 1
ATOM 740 N N . HIS A 1 95 ? 23.157 -5.990 -17.495 1.00 53.28 95 HIS A N 1
ATOM 741 C CA . HIS A 1 95 ? 23.711 -4.851 -18.207 1.00 53.28 95 HIS A CA 1
ATOM 742 C C . HIS A 1 95 ? 23.321 -3.500 -17.560 1.00 53.28 95 HIS A C 1
ATOM 744 O O . HIS A 1 95 ? 22.183 -3.317 -17.141 1.00 53.28 95 HIS A O 1
ATOM 750 N N . PRO A 1 96 ? 24.204 -2.477 -17.557 1.00 55.41 96 PRO A N 1
ATOM 751 C CA . PRO A 1 96 ? 23.862 -1.092 -17.175 1.00 55.41 96 PRO A CA 1
ATOM 752 C C . PRO A 1 96 ? 22.657 -0.508 -17.936 1.00 55.41 96 PRO A C 1
ATOM 754 O O . PRO A 1 96 ? 22.001 0.417 -17.465 1.00 55.41 96 PRO A O 1
ATOM 757 N N . GLN A 1 97 ? 22.370 -1.081 -19.105 1.00 57.72 97 GLN A N 1
ATOM 758 C CA . GLN A 1 97 ? 21.236 -0.766 -19.966 1.00 57.72 97 GLN A CA 1
ATOM 759 C C . GLN A 1 97 ? 19.896 -1.168 -19.335 1.00 57.72 97 GLN A C 1
ATOM 761 O O . GLN A 1 97 ? 18.886 -0.563 -19.668 1.00 57.72 97 GLN A O 1
ATOM 766 N N . ASP A 1 98 ? 19.869 -2.109 -18.384 1.00 59.97 98 ASP A N 1
ATOM 767 C CA . ASP A 1 98 ? 18.636 -2.609 -17.764 1.00 59.97 98 ASP A CA 1
ATOM 768 C C . ASP A 1 98 ? 17.922 -1.508 -16.960 1.00 59.97 98 ASP A C 1
ATOM 770 O O . ASP A 1 98 ? 16.702 -1.399 -17.006 1.00 59.97 98 ASP A O 1
ATOM 774 N N . MET A 1 99 ? 18.669 -0.607 -16.308 1.00 59.69 99 MET A N 1
ATOM 775 C CA . MET A 1 99 ? 18.106 0.559 -15.602 1.00 59.69 99 MET A CA 1
ATOM 776 C C . MET A 1 99 ? 17.520 1.610 -16.559 1.00 59.69 99 MET A C 1
ATOM 778 O O . MET A 1 99 ? 16.554 2.297 -16.224 1.00 59.69 99 MET A O 1
ATOM 782 N N . GLU A 1 100 ? 18.115 1.764 -17.741 1.00 64.50 100 GLU A N 1
ATOM 783 C CA . GLU A 1 100 ? 17.645 2.684 -18.782 1.00 64.50 100 GLU A CA 1
ATOM 784 C C . GLU A 1 100 ? 16.457 2.083 -19.553 1.00 64.50 100 GLU A C 1
ATOM 786 O O . GLU A 1 100 ? 15.490 2.784 -19.865 1.00 64.50 100 GLU A O 1
ATOM 791 N N . LEU A 1 101 ? 16.450 0.756 -19.725 1.00 63.22 101 LEU A N 1
ATOM 792 C CA . LEU A 1 101 ? 15.272 -0.016 -20.105 1.00 63.22 101 LEU A CA 1
ATOM 793 C C . LEU A 1 101 ? 14.150 0.172 -19.076 1.00 63.22 101 LEU A C 1
ATOM 795 O O . LEU A 1 101 ? 13.050 0.559 -19.443 1.00 63.22 101 LEU A O 1
ATOM 799 N N . MET A 1 102 ? 14.393 0.027 -17.776 1.00 66.88 102 MET A N 1
ATOM 800 C CA . MET A 1 102 ? 13.335 0.215 -16.769 1.00 66.88 102 MET A CA 1
ATOM 801 C C . MET A 1 102 ? 12.662 1.589 -16.822 1.00 66.88 102 MET A C 1
ATOM 803 O O . MET A 1 102 ? 11.471 1.709 -16.556 1.00 66.88 102 MET A O 1
ATOM 807 N N . ARG A 1 103 ? 13.414 2.637 -17.169 1.00 65.56 103 ARG A N 1
ATOM 808 C CA . ARG A 1 103 ? 12.868 3.993 -17.323 1.00 65.56 103 ARG A CA 1
ATOM 809 C C . ARG A 1 103 ? 12.137 4.211 -18.644 1.00 65.56 103 ARG A C 1
ATOM 811 O O . ARG A 1 103 ? 11.434 5.204 -18.778 1.00 65.56 103 ARG A O 1
ATOM 818 N N . SER A 1 104 ? 12.309 3.321 -19.616 1.00 66.62 104 SER A N 1
ATOM 819 C CA . SER A 1 104 ? 11.666 3.395 -20.933 1.00 66.62 104 SER A CA 1
ATOM 820 C C . SER A 1 104 ? 10.548 2.365 -21.123 1.00 66.62 104 SER A C 1
ATOM 822 O O . SER A 1 104 ? 9.733 2.508 -22.037 1.00 66.62 104 SER A O 1
ATOM 824 N N . TYR A 1 105 ? 10.458 1.364 -20.245 1.00 75.56 105 TYR A N 1
ATOM 825 C CA . TYR A 1 105 ? 9.441 0.322 -20.261 1.00 75.56 105 TYR A CA 1
ATOM 826 C C . TYR A 1 105 ? 8.456 0.464 -19.096 1.00 75.56 105 TYR A C 1
ATOM 828 O O . TYR A 1 105 ? 8.798 0.832 -17.978 1.00 75.56 105 TYR A O 1
ATOM 836 N N . THR A 1 106 ? 7.199 0.127 -19.369 1.00 86.19 106 THR A N 1
ATOM 837 C CA . THR A 1 106 ? 6.185 -0.122 -18.335 1.00 86.19 106 THR A CA 1
ATOM 838 C C . THR A 1 106 ? 6.524 -1.409 -17.580 1.00 86.19 106 THR A C 1
ATOM 840 O O . THR A 1 106 ? 6.981 -2.365 -18.212 1.00 86.19 106 THR A O 1
ATOM 843 N N . ILE A 1 107 ? 6.186 -1.491 -16.296 1.00 88.94 107 ILE A N 1
ATOM 844 C CA . ILE A 1 107 ? 6.283 -2.690 -15.452 1.00 88.94 107 ILE A CA 1
ATOM 845 C C . ILE A 1 107 ? 5.627 -3.882 -16.147 1.00 88.94 107 ILE A C 1
ATOM 847 O O . ILE A 1 107 ? 6.235 -4.944 -16.227 1.00 88.94 107 ILE A O 1
ATOM 851 N N . ARG A 1 108 ? 4.443 -3.686 -16.748 1.00 90.25 108 ARG A N 1
ATOM 852 C CA . ARG A 1 108 ? 3.768 -4.702 -17.578 1.00 90.25 108 ARG A CA 1
ATOM 853 C C . ARG A 1 108 ? 4.712 -5.338 -18.599 1.00 90.25 108 ARG A C 1
ATOM 855 O O . ARG A 1 108 ? 4.847 -6.553 -18.632 1.00 90.25 108 ARG A O 1
ATOM 862 N N . ARG A 1 109 ? 5.375 -4.516 -19.416 1.00 88.94 109 ARG A N 1
ATOM 863 C CA . ARG A 1 109 ? 6.318 -4.998 -20.435 1.00 88.94 109 ARG A CA 1
ATOM 864 C C . ARG A 1 109 ? 7.527 -5.686 -1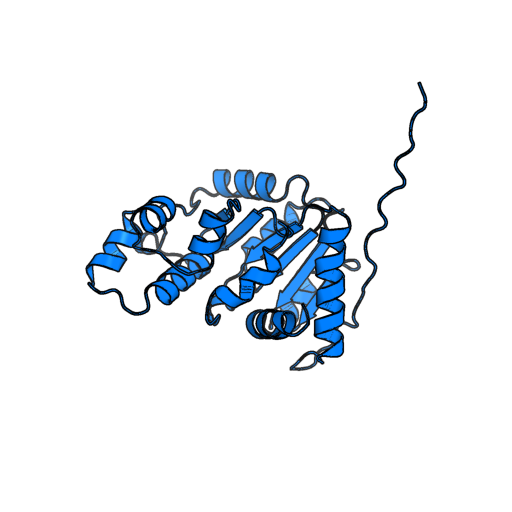9.811 1.00 88.94 109 ARG A C 1
ATOM 866 O O . ARG A 1 109 ? 7.983 -6.678 -20.367 1.00 88.94 109 ARG A O 1
ATOM 873 N N . CYS A 1 110 ? 8.039 -5.187 -18.687 1.00 87.62 110 CYS A N 1
ATOM 874 C CA . CYS A 1 110 ? 9.143 -5.839 -17.982 1.00 87.62 110 CYS A CA 1
ATOM 875 C C . CYS A 1 110 ? 8.751 -7.251 -17.522 1.00 87.62 110 CYS A C 1
ATOM 877 O O . CYS A 1 110 ? 9.540 -8.175 -17.686 1.00 87.62 110 CYS A O 1
ATOM 879 N N . VAL A 1 111 ? 7.527 -7.442 -17.021 1.00 89.75 111 VAL A N 1
ATOM 880 C CA . VAL A 1 111 ? 7.026 -8.772 -16.638 1.00 89.75 111 VAL A CA 1
ATOM 881 C C . VAL A 1 111 ? 6.771 -9.651 -17.866 1.00 89.75 111 VAL A C 1
ATOM 883 O O . VAL A 1 111 ? 7.271 -10.767 -17.939 1.00 89.75 111 VAL A O 1
ATOM 886 N N . GLU A 1 112 ? 6.050 -9.146 -18.871 1.00 89.81 112 GLU A N 1
ATOM 887 C CA . GLU A 1 112 ? 5.696 -9.900 -20.090 1.00 89.81 112 GLU A CA 1
ATOM 888 C C . GLU A 1 112 ? 6.923 -10.344 -20.911 1.00 89.81 112 GLU A C 1
ATOM 890 O O . GLU A 1 112 ? 6.856 -11.339 -21.629 1.00 89.81 112 GLU A O 1
ATOM 895 N N . SER A 1 113 ? 8.047 -9.628 -20.804 1.00 85.94 113 SER A N 1
ATOM 896 C CA . SER A 1 113 ? 9.316 -9.965 -21.469 1.00 85.94 113 SER A CA 1
ATOM 897 C C . SER A 1 113 ? 10.248 -10.861 -20.643 1.00 85.94 113 SER A C 1
ATOM 899 O O . SER A 1 113 ? 11.324 -11.205 -21.129 1.00 85.94 113 SER A O 1
ATOM 901 N N . GLY A 1 114 ? 9.868 -11.231 -19.413 1.00 85.25 114 GLY A N 1
ATOM 902 C CA . GLY A 1 114 ? 10.722 -12.002 -18.499 1.00 85.25 114 GLY A CA 1
ATOM 903 C C . GLY A 1 114 ? 11.908 -11.211 -17.938 1.00 85.25 114 GLY A C 1
ATOM 904 O O . GLY A 1 114 ? 12.860 -11.791 -17.433 1.00 85.25 114 GLY A O 1
ATOM 905 N N . ILE A 1 115 ? 11.886 -9.878 -18.042 1.00 84.19 115 ILE A N 1
ATOM 906 C CA . ILE A 1 115 ? 12.904 -9.012 -17.437 1.00 84.19 115 ILE A CA 1
ATOM 907 C C . ILE A 1 115 ? 12.658 -8.931 -15.922 1.00 84.19 115 ILE A C 1
ATOM 909 O O . ILE A 1 115 ? 13.585 -9.098 -15.137 1.00 84.19 115 ILE A O 1
ATOM 913 N N . LEU A 1 116 ? 11.405 -8.716 -15.507 1.00 86.12 116 LEU A N 1
ATOM 914 C CA . LEU A 1 116 ? 10.991 -8.669 -14.104 1.00 86.12 116 LEU A CA 1
ATOM 915 C C . LEU A 1 116 ? 10.267 -9.972 -13.723 1.00 86.12 116 LEU A C 1
ATOM 917 O O . LEU A 1 116 ? 9.108 -10.148 -14.086 1.00 86.12 116 LEU A O 1
ATOM 921 N N . GLU A 1 117 ? 10.934 -10.854 -12.976 1.00 86.56 117 GLU A N 1
ATOM 922 C CA . GLU A 1 117 ? 10.409 -12.182 -12.582 1.00 86.56 117 GLU A CA 1
ATOM 923 C C . GLU A 1 117 ? 10.095 -12.304 -11.077 1.00 86.56 117 GLU A C 1
ATOM 925 O O . GLU A 1 117 ? 9.512 -13.286 -10.614 1.00 86.56 117 GLU A O 1
ATOM 930 N N . GLU A 1 118 ? 10.475 -11.299 -10.292 1.00 86.31 118 GLU A N 1
ATOM 931 C CA . GLU A 1 118 ? 10.243 -11.222 -8.852 1.00 86.31 118 GLU A CA 1
ATOM 932 C C . GLU A 1 118 ? 9.990 -9.767 -8.436 1.00 86.31 118 GLU A C 1
ATOM 934 O O . GLU A 1 118 ? 10.061 -8.853 -9.257 1.00 86.31 118 GLU A O 1
ATOM 939 N N . GLY A 1 119 ? 9.646 -9.533 -7.173 1.00 85.94 119 GLY A N 1
ATOM 940 C CA . GLY A 1 119 ? 9.295 -8.201 -6.678 1.00 85.94 119 GLY A CA 1
ATOM 941 C C . GLY A 1 119 ? 7.809 -8.061 -6.356 1.00 85.94 119 GLY A C 1
ATOM 942 O O . GLY A 1 119 ? 6.957 -8.834 -6.802 1.00 85.94 119 GLY A O 1
ATOM 943 N N . LEU A 1 120 ? 7.486 -7.045 -5.564 1.00 87.56 120 LEU A N 1
ATOM 944 C CA . LEU A 1 120 ? 6.122 -6.661 -5.222 1.00 87.56 120 LEU A CA 1
ATOM 945 C C . LEU A 1 120 ? 5.336 -6.252 -6.471 1.00 87.56 120 LEU A C 1
ATOM 947 O O . LEU A 1 120 ? 4.163 -6.596 -6.595 1.00 87.56 120 LEU A O 1
ATOM 951 N N . LEU A 1 121 ? 5.965 -5.528 -7.395 1.00 89.62 121 LEU A N 1
ATOM 952 C CA . LEU A 1 121 ? 5.330 -5.078 -8.632 1.00 89.62 121 LEU A CA 1
ATOM 953 C C . LEU A 1 121 ? 5.060 -6.242 -9.591 1.00 89.62 121 LEU A C 1
ATOM 955 O O . LEU A 1 121 ? 3.972 -6.318 -10.163 1.00 89.62 121 LEU A O 1
ATOM 959 N N . HIS A 1 122 ? 5.994 -7.194 -9.693 1.00 89.88 122 HIS A N 1
ATOM 960 C CA . HIS A 1 122 ? 5.759 -8.464 -10.383 1.00 89.88 122 HIS A CA 1
ATOM 961 C C . HIS A 1 122 ? 4.586 -9.223 -9.758 1.00 89.88 122 HIS A C 1
ATOM 963 O O . HIS A 1 122 ? 3.673 -9.654 -10.462 1.00 89.88 122 HIS A O 1
ATOM 969 N N . LEU A 1 123 ? 4.574 -9.335 -8.426 1.00 88.88 123 LEU A N 1
ATOM 970 C CA . LEU A 1 123 ? 3.506 -10.005 -7.694 1.00 88.88 123 LEU A CA 1
ATOM 971 C C . LEU A 1 123 ? 2.144 -9.355 -7.956 1.00 88.88 123 LEU A C 1
ATOM 973 O O . LEU A 1 123 ? 1.182 -10.061 -8.252 1.00 88.88 123 LEU A O 1
ATOM 977 N N . CYS A 1 124 ? 2.067 -8.022 -7.899 1.00 90.94 124 CYS A N 1
ATOM 978 C CA . CYS A 1 124 ? 0.836 -7.294 -8.196 1.00 90.94 124 CYS A CA 1
ATOM 979 C C . CYS A 1 124 ? 0.359 -7.583 -9.623 1.00 90.94 124 CYS A C 1
ATOM 981 O O . CYS A 1 124 ? -0.821 -7.851 -9.826 1.00 90.94 124 CYS A O 1
ATOM 983 N N . PHE A 1 125 ? 1.270 -7.592 -10.599 1.00 91.81 125 PHE A N 1
ATOM 984 C CA . PHE A 1 125 ? 0.937 -7.889 -11.989 1.00 91.81 125 PHE A CA 1
ATOM 985 C C . PHE A 1 125 ? 0.398 -9.314 -12.173 1.00 91.81 125 PHE A C 1
ATOM 987 O O . PHE A 1 125 ? -0.694 -9.490 -12.715 1.00 91.81 125 PHE A O 1
ATOM 994 N N . VAL A 1 126 ? 1.128 -10.327 -11.694 1.00 90.12 126 VAL A N 1
ATOM 995 C CA . VAL A 1 126 ? 0.767 -11.748 -11.864 1.00 90.12 126 VAL A CA 1
ATOM 996 C C . VAL A 1 126 ? -0.529 -12.097 -11.133 1.00 90.12 126 VAL A C 1
ATOM 998 O O . VAL A 1 126 ? -1.314 -12.905 -11.623 1.00 90.12 126 VAL A O 1
ATOM 1001 N N . MET A 1 127 ? -0.784 -11.472 -9.982 1.00 88.19 127 MET A N 1
ATOM 1002 C CA . MET A 1 127 ? -2.013 -11.677 -9.209 1.00 88.19 127 MET A CA 1
ATOM 1003 C C . MET A 1 127 ? -3.178 -10.782 -9.656 1.00 88.19 127 MET A C 1
ATOM 1005 O O . MET A 1 127 ? -4.252 -10.850 -9.066 1.00 88.19 127 MET A O 1
ATOM 1009 N N . GLY A 1 128 ? -2.990 -9.935 -10.674 1.00 90.06 128 GLY A N 1
ATOM 1010 C CA . GLY A 1 128 ? -4.032 -9.025 -11.157 1.00 90.06 128 GLY A CA 1
ATOM 1011 C C . GLY A 1 128 ? -4.429 -7.939 -10.150 1.00 90.06 128 GLY A C 1
ATOM 1012 O O . GLY A 1 128 ? -5.537 -7.406 -10.224 1.00 90.06 128 GLY A O 1
ATOM 1013 N N . ILE A 1 129 ? -3.547 -7.602 -9.208 1.00 90.81 129 ILE A N 1
ATOM 1014 C CA . ILE A 1 129 ? -3.778 -6.553 -8.217 1.00 90.81 129 ILE A CA 1
ATOM 1015 C C . ILE A 1 129 ? -3.530 -5.191 -8.851 1.00 90.81 129 ILE A C 1
ATOM 1017 O O . ILE A 1 129 ? -2.442 -4.892 -9.345 1.00 90.81 129 ILE A O 1
ATOM 1021 N N . VAL A 1 130 ? -4.546 -4.332 -8.788 1.00 92.31 130 VAL A N 1
ATOM 1022 C CA . VAL A 1 130 ? -4.437 -2.952 -9.261 1.00 92.31 130 VAL A CA 1
ATOM 1023 C C . VAL A 1 130 ? -3.476 -2.193 -8.356 1.00 92.31 130 VAL A C 1
ATOM 1025 O O . VAL A 1 130 ? -3.690 -2.135 -7.144 1.00 92.31 130 VAL A O 1
ATOM 1028 N N . TYR A 1 131 ? -2.449 -1.572 -8.933 1.00 94.50 131 TYR A N 1
ATOM 1029 C CA . TYR A 1 131 ? -1.513 -0.740 -8.189 1.00 94.50 131 TYR A CA 1
ATOM 1030 C C . TYR A 1 131 ? -1.396 0.672 -8.771 1.00 94.50 131 TYR A C 1
ATOM 1032 O O . TYR A 1 131 ? -1.620 0.897 -9.959 1.00 94.50 131 TYR A O 1
ATOM 1040 N N . TYR A 1 132 ? -1.033 1.624 -7.913 1.00 95.75 132 TYR A N 1
ATOM 1041 C CA . TYR A 1 132 ? -0.787 3.018 -8.273 1.00 95.75 132 TYR A CA 1
ATOM 1042 C C . TYR A 1 132 ? 0.532 3.499 -7.676 1.00 95.75 132 TYR A C 1
ATOM 1044 O O . TYR A 1 132 ? 0.833 3.214 -6.513 1.00 95.75 132 TYR A O 1
ATOM 1052 N N . ILE A 1 133 ? 1.295 4.259 -8.461 1.00 94.44 133 ILE A N 1
ATOM 1053 C CA . ILE A 1 133 ? 2.590 4.807 -8.057 1.00 94.44 133 ILE A CA 1
ATOM 1054 C C . ILE A 1 133 ? 2.465 6.325 -7.960 1.00 94.44 133 ILE A C 1
ATOM 1056 O O . ILE A 1 133 ? 2.169 7.001 -8.945 1.00 94.44 133 ILE A O 1
ATOM 1060 N N . PHE A 1 134 ? 2.701 6.858 -6.765 1.00 93.81 134 PHE A N 1
ATOM 1061 C CA . PHE A 1 134 ? 2.624 8.285 -6.478 1.00 93.81 134 PHE A CA 1
ATOM 1062 C C . PHE A 1 134 ? 4.021 8.847 -6.214 1.00 93.81 134 PHE A C 1
ATOM 1064 O O . PHE A 1 134 ? 4.727 8.336 -5.338 1.00 93.81 134 PHE A O 1
ATOM 1071 N N . PRO A 1 135 ? 4.448 9.891 -6.932 1.00 89.75 135 PRO A N 1
ATOM 1072 C CA . PRO A 1 135 ? 5.676 10.581 -6.598 1.00 89.75 135 PRO A CA 1
ATOM 1073 C C . PRO A 1 135 ? 5.526 11.425 -5.330 1.00 89.75 135 PRO A C 1
ATOM 1075 O O . PRO A 1 135 ? 4.436 11.849 -4.948 1.00 89.75 135 PRO A O 1
ATOM 1078 N N . SER A 1 136 ? 6.659 11.657 -4.690 1.00 84.19 136 SER A N 1
ATOM 1079 C CA . SER A 1 136 ? 6.887 12.632 -3.633 1.00 84.19 136 SER A CA 1
ATOM 1080 C C . SER A 1 136 ? 7.365 13.950 -4.239 1.00 84.19 136 SER A C 1
ATOM 1082 O O . SER A 1 136 ? 8.002 13.965 -5.292 1.00 84.19 136 SER A O 1
ATOM 1084 N N . ILE A 1 137 ? 7.168 15.060 -3.524 1.00 79.31 137 ILE A N 1
ATOM 1085 C CA . ILE A 1 137 ? 7.765 16.362 -3.871 1.00 79.31 137 ILE A CA 1
ATOM 1086 C C . ILE A 1 137 ? 9.301 16.325 -3.942 1.00 79.31 137 ILE A C 1
ATOM 1088 O O . ILE A 1 137 ? 9.920 17.201 -4.539 1.00 79.31 137 ILE A O 1
ATOM 1092 N N . THR A 1 138 ? 9.919 15.325 -3.312 1.00 81.94 138 THR A N 1
ATOM 1093 C CA . THR A 1 138 ? 11.370 15.113 -3.308 1.00 81.94 138 THR A CA 1
ATOM 1094 C C . THR A 1 138 ? 11.866 14.249 -4.465 1.00 81.94 138 THR A C 1
ATOM 1096 O O . THR A 1 138 ? 13.079 14.119 -4.630 1.00 81.94 138 THR A O 1
ATOM 1099 N N . ASP A 1 139 ? 10.973 13.650 -5.260 1.00 82.31 139 ASP A N 1
ATOM 1100 C CA . ASP A 1 139 ? 11.378 12.879 -6.432 1.00 82.31 139 ASP A CA 1
ATOM 1101 C C . ASP A 1 139 ? 11.863 13.818 -7.542 1.00 82.31 139 ASP A C 1
ATOM 1103 O O . ASP A 1 139 ? 11.220 14.807 -7.893 1.00 82.31 139 ASP A O 1
ATOM 1107 N N . HIS A 1 140 ? 13.007 13.487 -8.136 1.00 77.94 140 HIS A N 1
ATOM 1108 C CA . HIS A 1 140 ? 13.497 14.190 -9.314 1.00 77.94 140 HIS A CA 1
ATOM 1109 C C . HIS A 1 140 ? 12.809 13.636 -10.565 1.00 77.94 140 HIS A C 1
ATOM 1111 O O . HIS A 1 140 ? 12.600 12.429 -10.669 1.00 77.94 140 HIS A O 1
ATOM 1117 N N . GLU A 1 141 ? 12.537 14.477 -11.567 1.00 74.00 141 GLU A N 1
ATOM 1118 C CA . GLU A 1 141 ? 11.913 14.030 -12.828 1.00 74.00 141 GLU A CA 1
ATOM 1119 C C . GLU A 1 141 ? 12.653 12.836 -13.453 1.00 74.00 141 GLU A C 1
ATOM 1121 O O . GLU A 1 141 ? 12.040 11.876 -13.906 1.00 74.00 141 GLU A O 1
ATOM 1126 N N . LYS A 1 142 ? 13.992 12.834 -13.377 1.00 73.56 142 LYS A N 1
ATOM 1127 C CA . LYS A 1 142 ? 14.856 11.752 -13.886 1.00 73.56 142 LYS A CA 1
ATOM 1128 C C . LYS A 1 142 ? 14.715 10.420 -13.140 1.00 73.56 142 LYS A C 1
ATOM 1130 O O . LYS A 1 142 ? 15.249 9.408 -13.595 1.00 73.56 142 LYS A O 1
ATOM 1135 N N . THR A 1 143 ? 14.081 10.424 -11.973 1.00 77.12 143 THR A N 1
ATOM 1136 C CA . THR A 1 143 ? 13.848 9.238 -11.143 1.00 77.12 143 THR A CA 1
ATOM 1137 C C . THR A 1 143 ? 12.397 8.775 -11.182 1.00 77.12 143 THR A C 1
ATOM 1139 O O . THR A 1 143 ? 12.082 7.763 -10.571 1.00 77.12 143 THR A O 1
ATOM 1142 N N . LEU A 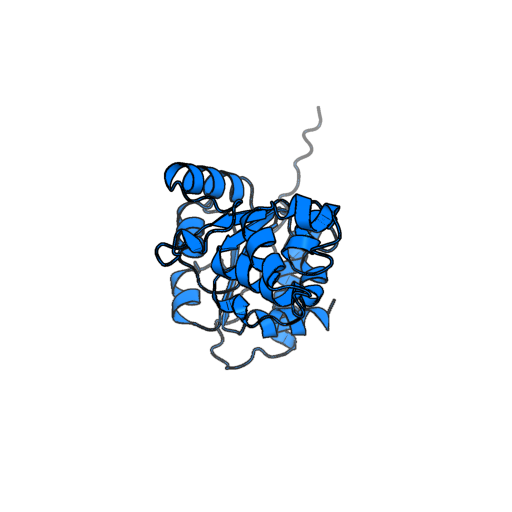1 144 ? 11.503 9.471 -11.881 1.00 84.62 144 LEU A N 1
ATOM 1143 C CA . LEU A 1 144 ? 10.117 9.031 -11.991 1.00 84.62 144 LEU A CA 1
ATOM 1144 C C . LEU A 1 144 ? 10.020 7.794 -12.880 1.00 84.62 144 LEU A C 1
ATOM 1146 O O . LEU A 1 144 ? 10.562 7.761 -13.986 1.00 84.62 144 LEU A O 1
ATOM 1150 N N . LEU A 1 145 ? 9.317 6.775 -12.393 1.00 87.69 145 LEU A N 1
ATOM 1151 C CA . LEU A 1 145 ? 8.898 5.670 -13.244 1.00 87.69 145 LEU A CA 1
ATOM 1152 C C . LEU A 1 145 ? 7.864 6.163 -14.269 1.00 87.69 145 LEU A C 1
ATOM 1154 O O . LEU A 1 145 ? 7.050 7.022 -13.928 1.00 87.69 145 LEU A O 1
ATOM 1158 N N . PRO A 1 146 ? 7.819 5.589 -15.486 1.00 87.88 146 PRO A N 1
ATOM 1159 C CA . PRO A 1 146 ? 6.826 5.960 -16.501 1.00 87.88 146 PRO A CA 1
ATOM 1160 C C . PRO A 1 146 ? 5.368 5.862 -16.029 1.00 87.88 146 PRO A C 1
ATOM 1162 O O . PRO A 1 146 ? 4.506 6.583 -16.518 1.00 87.88 146 PRO A O 1
ATOM 1165 N N . GLU A 1 147 ? 5.091 4.967 -15.079 1.00 90.31 147 GLU A N 1
ATOM 1166 C CA . GLU A 1 147 ? 3.758 4.731 -14.508 1.00 90.31 147 GLU A CA 1
ATOM 1167 C C . GLU A 1 147 ? 3.435 5.638 -13.307 1.00 90.31 147 GLU A C 1
ATOM 1169 O O . GLU A 1 147 ? 2.332 5.569 -12.760 1.00 90.31 147 GLU A O 1
ATOM 1174 N N . ALA A 1 148 ? 4.375 6.485 -12.872 1.00 91.12 148 ALA A N 1
ATOM 1175 C CA . ALA A 1 148 ? 4.163 7.390 -11.749 1.00 91.12 148 ALA A CA 1
ATOM 1176 C C . ALA A 1 148 ? 3.186 8.521 -12.114 1.00 91.12 148 ALA A C 1
ATOM 1178 O O . ALA A 1 148 ? 3.326 9.211 -13.126 1.00 91.12 148 ALA A O 1
ATOM 1179 N N . ILE A 1 149 ? 2.203 8.754 -11.245 1.00 92.00 149 ILE A N 1
ATOM 1180 C CA . ILE A 1 149 ? 1.147 9.751 -11.448 1.00 92.00 149 ILE A CA 1
ATOM 1181 C C . ILE A 1 149 ? 1.630 11.114 -10.936 1.00 92.00 149 ILE A C 1
ATOM 1183 O O . ILE A 1 149 ? 1.413 11.469 -9.780 1.00 92.00 149 ILE A O 1
ATOM 1187 N N . TYR A 1 150 ? 2.308 11.875 -11.793 1.00 87.25 150 TYR A N 1
ATOM 1188 C CA . TYR A 1 150 ? 2.952 13.142 -11.418 1.00 87.25 150 TYR A CA 1
ATOM 1189 C C . TYR A 1 150 ? 2.015 14.360 -11.388 1.00 87.25 150 TYR A C 1
ATOM 1191 O O . TYR A 1 150 ? 2.251 15.306 -10.638 1.00 87.25 150 TYR A O 1
ATOM 1199 N N . ASP A 1 151 ? 0.949 14.365 -12.191 1.00 89.50 151 ASP A N 1
ATOM 1200 C CA . ASP A 1 151 ? -0.033 15.452 -12.190 1.00 89.50 151 ASP A CA 1
ATOM 1201 C C . ASP A 1 151 ? -0.854 15.393 -10.897 1.00 89.50 151 ASP A C 1
ATOM 1203 O O . ASP A 1 151 ? -1.645 14.473 -10.700 1.00 89.50 151 ASP A O 1
ATOM 1207 N N . LEU A 1 152 ? -0.705 16.397 -10.027 1.00 85.19 152 LEU A N 1
ATOM 1208 C CA . LEU A 1 152 ? -1.372 16.448 -8.721 1.00 85.19 152 LEU A CA 1
ATOM 1209 C C . LEU A 1 152 ? -2.904 16.368 -8.803 1.00 85.19 152 LEU A C 1
ATOM 1211 O O . LEU A 1 152 ? -3.541 15.787 -7.921 1.00 85.19 152 LEU A O 1
ATOM 1215 N N . ARG A 1 153 ? -3.530 16.931 -9.845 1.00 88.12 153 ARG A N 1
ATOM 1216 C CA . ARG A 1 153 ? -4.992 16.853 -10.009 1.00 88.12 153 ARG A CA 1
ATOM 1217 C C . ARG A 1 153 ? -5.408 15.432 -10.363 1.00 88.12 153 ARG A C 1
ATOM 1219 O O . ARG A 1 153 ? -6.398 14.933 -9.825 1.00 88.12 153 ARG A O 1
ATOM 1226 N N . GLN A 1 154 ? -4.645 14.778 -11.236 1.00 92.88 154 GLN A N 1
ATOM 1227 C CA . GLN A 1 154 ? -4.866 13.372 -11.570 1.00 92.88 154 GLN A CA 1
ATOM 1228 C C . GLN A 1 154 ? -4.570 12.465 -10.375 1.00 92.88 154 GLN A C 1
ATOM 1230 O O . GLN A 1 154 ? -5.376 11.585 -10.084 1.00 92.88 154 GLN A O 1
ATOM 1235 N N . ALA A 1 155 ? -3.493 12.727 -9.635 1.00 92.25 155 ALA A N 1
ATOM 1236 C CA . ALA A 1 155 ? -3.116 11.998 -8.431 1.00 92.25 155 ALA A CA 1
ATOM 1237 C C . ALA A 1 155 ? -4.231 12.041 -7.385 1.00 92.25 155 ALA A C 1
ATOM 1239 O O . ALA A 1 155 ? -4.650 10.992 -6.910 1.00 92.25 155 ALA A O 1
ATOM 1240 N N . ASN A 1 156 ? -4.798 13.216 -7.098 1.00 92.56 156 ASN A N 1
ATOM 1241 C CA . ASN A 1 156 ? -5.909 13.340 -6.150 1.00 92.56 156 ASN A CA 1
ATOM 1242 C C . ASN A 1 156 ? -7.154 12.567 -6.604 1.00 92.56 156 ASN A C 1
ATOM 1244 O O . ASN A 1 156 ? -7.785 11.874 -5.805 1.00 92.56 156 ASN A O 1
ATOM 1248 N N . LYS A 1 157 ? -7.501 12.640 -7.895 1.00 95.56 157 LYS A N 1
ATOM 1249 C CA . LYS A 1 157 ? -8.632 11.884 -8.452 1.00 95.56 157 LYS A CA 1
ATOM 1250 C C . LYS A 1 157 ? -8.401 10.375 -8.355 1.00 95.56 157 LYS A C 1
ATOM 1252 O O . LYS A 1 157 ? -9.305 9.635 -7.975 1.00 95.56 157 LYS A O 1
ATOM 1257 N N . ILE A 1 158 ? -7.199 9.918 -8.691 1.00 96.44 158 ILE A N 1
ATOM 1258 C CA . ILE A 1 158 ? -6.833 8.503 -8.640 1.00 96.44 158 ILE A CA 1
ATOM 1259 C C . ILE A 1 158 ? -6.768 8.012 -7.194 1.00 96.44 158 ILE A C 1
ATOM 1261 O O . ILE A 1 158 ? -7.285 6.936 -6.918 1.00 96.44 158 ILE A O 1
ATOM 1265 N N . LEU A 1 159 ? -6.232 8.800 -6.261 1.00 96.19 159 LEU A N 1
ATOM 1266 C CA . LEU A 1 159 ? -6.213 8.469 -4.837 1.00 96.19 159 LEU A CA 1
ATOM 1267 C C . LEU A 1 159 ? -7.634 8.370 -4.268 1.00 96.19 159 LEU A C 1
ATOM 1269 O O . LEU A 1 159 ? -7.949 7.413 -3.568 1.00 96.19 159 LEU A O 1
ATOM 1273 N N . SER A 1 160 ? -8.525 9.296 -4.628 1.00 95.31 160 SER A N 1
ATOM 1274 C CA . SER A 1 160 ? -9.941 9.219 -4.248 1.00 95.31 160 SER A CA 1
ATOM 1275 C C . SER A 1 160 ? -10.605 7.940 -4.781 1.00 95.31 160 SER A C 1
ATOM 1277 O O . SER A 1 160 ? -11.246 7.213 -4.024 1.00 95.31 160 SER A O 1
ATOM 1279 N N . ASN A 1 161 ? -10.370 7.588 -6.049 1.00 95.00 161 ASN A N 1
ATOM 1280 C CA . ASN A 1 161 ? -10.855 6.329 -6.629 1.00 95.00 161 ASN A CA 1
ATOM 1281 C C . ASN A 1 161 ? -10.226 5.093 -5.964 1.00 95.00 161 ASN A C 1
ATOM 1283 O O . ASN A 1 161 ? -10.891 4.074 -5.758 1.00 95.00 161 ASN A O 1
ATOM 1287 N N . PHE A 1 162 ? -8.946 5.172 -5.603 1.00 96.50 162 PHE A N 1
ATOM 1288 C CA . PHE A 1 162 ? -8.250 4.136 -4.853 1.00 96.50 162 PHE A CA 1
ATOM 1289 C C . PHE A 1 162 ? -8.892 3.927 -3.479 1.00 96.50 162 PHE A C 1
ATOM 1291 O O . PHE A 1 162 ? -9.020 2.787 -3.056 1.00 96.50 162 PHE A O 1
ATOM 1298 N N . LEU A 1 163 ? -9.383 4.968 -2.814 1.00 96.62 163 LEU A N 1
ATOM 1299 C CA . LEU A 1 163 ? -10.042 4.850 -1.507 1.00 96.62 163 LEU A CA 1
ATOM 1300 C C . LEU A 1 163 ? -11.529 4.505 -1.600 1.00 96.62 163 LEU A C 1
ATOM 1302 O O . LEU A 1 163 ? -12.121 4.060 -0.618 1.00 96.62 163 LEU A O 1
ATOM 1306 N N . TYR A 1 164 ? -12.142 4.668 -2.772 1.00 94.50 164 TYR A N 1
ATOM 1307 C CA . TYR A 1 164 ? -13.564 4.409 -2.944 1.00 94.50 164 TYR A CA 1
ATOM 1308 C C . TYR A 1 164 ? -13.927 2.962 -2.583 1.00 94.50 164 TYR A C 1
ATOM 1310 O O . TYR A 1 164 ? -13.358 1.997 -3.116 1.00 94.50 164 TYR A O 1
ATOM 1318 N N . GLY A 1 165 ? -14.887 2.836 -1.662 1.00 91.94 165 GLY A N 1
ATOM 1319 C CA . GLY A 1 165 ? -15.384 1.563 -1.149 1.00 91.94 165 GLY A CA 1
ATOM 1320 C C . GLY A 1 165 ? -14.345 0.739 -0.388 1.00 91.94 165 GLY A C 1
ATOM 1321 O O . GLY A 1 165 ? -14.521 -0.468 -0.304 1.00 91.94 165 GLY A O 1
ATOM 1322 N N . VAL A 1 166 ? -13.252 1.344 0.091 1.00 94.56 166 VAL A N 1
ATOM 1323 C CA . VAL A 1 166 ? -12.273 0.670 0.952 1.00 94.56 166 VAL A CA 1
ATOM 1324 C C . VAL A 1 166 ? -12.789 0.666 2.386 1.00 94.56 166 VAL A C 1
ATOM 1326 O O . VAL A 1 166 ? -12.960 1.717 3.003 1.00 94.56 166 VAL A O 1
ATOM 1329 N N . ASP A 1 167 ? -13.000 -0.529 2.922 1.00 93.44 167 ASP A N 1
ATOM 1330 C CA . ASP A 1 167 ? -13.417 -0.740 4.307 1.00 93.44 167 ASP A CA 1
ATOM 1331 C C . ASP A 1 167 ? -12.219 -0.699 5.260 1.00 93.44 167 ASP A C 1
ATOM 1333 O O . ASP A 1 167 ? -12.334 -0.211 6.386 1.00 93.44 167 ASP A O 1
ATOM 1337 N N . CYS A 1 168 ? -11.062 -1.185 4.797 1.00 93.12 168 CYS A N 1
ATOM 1338 C CA . CYS A 1 168 ? -9.818 -1.214 5.553 1.00 93.12 168 CYS A CA 1
ATOM 1339 C C . CYS A 1 168 ? -8.618 -0.802 4.687 1.00 93.12 168 CYS A C 1
ATOM 1341 O O . CYS A 1 168 ? -8.399 -1.352 3.609 1.00 93.12 168 CYS A O 1
ATOM 1343 N N . LEU A 1 169 ? -7.824 0.154 5.165 1.00 95.50 169 LEU A N 1
ATOM 1344 C CA . LEU A 1 169 ? -6.561 0.557 4.562 1.00 95.50 169 LEU A CA 1
ATOM 1345 C C . LEU A 1 169 ? -5.397 0.163 5.474 1.00 95.50 169 LEU A C 1
ATOM 1347 O O . LEU A 1 169 ? -5.253 0.681 6.582 1.00 95.50 169 LEU A O 1
ATOM 1351 N N . ILE A 1 170 ? -4.534 -0.719 4.981 1.00 93.81 170 ILE A N 1
ATOM 1352 C CA . ILE A 1 170 ? -3.286 -1.087 5.650 1.00 93.81 170 ILE A CA 1
ATOM 1353 C C . ILE A 1 170 ? -2.201 -0.123 5.185 1.00 93.81 170 ILE A C 1
ATOM 1355 O O . ILE A 1 170 ? -1.848 -0.103 4.009 1.00 93.81 170 ILE A O 1
ATOM 1359 N N . VAL A 1 171 ? -1.666 0.677 6.099 1.00 94.50 171 VAL A N 1
ATOM 1360 C CA . VAL A 1 171 ? -0.589 1.632 5.838 1.00 94.50 171 VAL A CA 1
ATOM 1361 C C . VAL A 1 171 ? 0.713 1.045 6.359 1.00 94.50 171 VAL A C 1
ATOM 1363 O O . VAL A 1 171 ? 0.862 0.822 7.558 1.00 94.50 171 VAL A O 1
ATOM 1366 N N . LEU A 1 172 ? 1.660 0.801 5.458 1.00 91.62 172 LEU A N 1
ATOM 1367 C CA . LEU A 1 172 ? 2.974 0.261 5.775 1.00 91.62 172 LEU A CA 1
ATOM 1368 C C . LEU A 1 172 ? 4.047 1.322 5.530 1.00 91.62 172 LEU A C 1
ATOM 1370 O O . LEU A 1 172 ? 4.423 1.575 4.386 1.00 91.62 172 LEU A O 1
ATOM 1374 N N . GLY A 1 173 ? 4.583 1.898 6.600 1.00 88.31 173 GLY A N 1
ATOM 1375 C CA . GLY A 1 173 ? 5.652 2.888 6.525 1.00 88.31 173 GLY A CA 1
ATOM 1376 C C . GLY A 1 173 ? 5.178 4.313 6.225 1.00 88.31 173 GLY A C 1
ATOM 1377 O O . GLY A 1 173 ? 4.093 4.554 5.680 1.00 88.31 173 GLY A O 1
ATOM 1378 N N . SER A 1 174 ? 6.046 5.269 6.543 1.00 82.62 174 SER A N 1
ATOM 1379 C CA . SER A 1 174 ? 5.686 6.675 6.582 1.00 82.62 174 SER A CA 1
ATOM 1380 C C . SER A 1 174 ? 5.680 7.279 5.183 1.00 82.62 174 SER A C 1
ATOM 1382 O O . SER A 1 174 ? 6.524 6.987 4.322 1.00 82.62 174 SER A O 1
ATOM 1384 N N . SER A 1 175 ? 4.670 8.105 4.912 1.00 85.69 175 SER A N 1
ATOM 1385 C CA . SER A 1 175 ? 4.579 8.876 3.671 1.00 85.69 175 SER A CA 1
ATOM 1386 C C . SER A 1 175 ? 3.581 10.023 3.785 1.00 85.69 175 SER A C 1
ATOM 1388 O O . SER A 1 175 ? 2.570 9.923 4.479 1.00 85.69 175 SER A O 1
ATOM 1390 N N . GLU A 1 176 ? 3.823 11.093 3.027 1.00 89.44 176 GLU A N 1
ATOM 1391 C CA . GLU A 1 176 ? 2.839 12.161 2.798 1.00 89.44 176 GLU A CA 1
ATOM 1392 C C . GLU A 1 176 ? 1.556 11.609 2.154 1.00 89.44 176 GLU A C 1
ATOM 1394 O O . GLU A 1 176 ? 0.449 12.033 2.488 1.00 89.44 176 GLU A O 1
ATOM 1399 N N . LEU A 1 177 ? 1.703 10.585 1.303 1.00 92.00 177 LEU A N 1
ATOM 1400 C CA . LEU A 1 177 ? 0.600 9.857 0.681 1.00 92.00 177 LEU A CA 1
ATOM 1401 C C . LEU A 1 177 ? -0.372 9.275 1.718 1.00 92.00 177 LEU A C 1
ATOM 1403 O O . LEU A 1 177 ? -1.578 9.299 1.492 1.00 92.00 177 LEU A O 1
ATOM 1407 N N . ALA A 1 178 ? 0.118 8.795 2.865 1.00 95.06 178 ALA A N 1
ATOM 1408 C CA . ALA A 1 178 ? -0.734 8.258 3.923 1.00 95.06 178 ALA A CA 1
ATOM 1409 C C . ALA A 1 178 ? -1.622 9.335 4.568 1.00 95.06 178 ALA A C 1
ATOM 1411 O O . ALA A 1 178 ? -2.807 9.095 4.807 1.00 95.06 178 ALA A O 1
ATOM 1412 N N . PHE A 1 179 ? -1.087 10.539 4.797 1.00 95.12 179 PHE A N 1
ATOM 1413 C CA . PHE A 1 179 ? -1.875 11.667 5.303 1.00 95.12 179 PHE A CA 1
ATOM 1414 C C . PHE A 1 179 ? -2.897 12.153 4.273 1.00 95.12 179 PHE A C 1
ATOM 1416 O O . PHE A 1 179 ? -4.052 12.393 4.627 1.00 95.12 179 PHE A O 1
ATOM 1423 N N . ALA A 1 180 ? -2.507 12.235 2.997 1.00 94.50 180 ALA A N 1
ATOM 1424 C CA . ALA A 1 180 ? -3.439 12.542 1.913 1.00 94.50 180 ALA A CA 1
ATOM 1425 C C . ALA A 1 180 ? -4.561 11.495 1.833 1.00 94.50 180 ALA A C 1
ATOM 1427 O O . ALA A 1 180 ? -5.735 11.848 1.728 1.00 94.50 180 ALA A O 1
ATOM 1428 N N . ALA A 1 181 ? -4.216 10.211 1.968 1.00 96.44 181 ALA A N 1
ATOM 1429 C CA . ALA A 1 181 ? -5.186 9.129 1.973 1.00 96.44 181 ALA A CA 1
ATOM 1430 C C . ALA A 1 181 ? -6.158 9.238 3.152 1.00 96.44 181 ALA A C 1
ATOM 1432 O O . ALA A 1 181 ? -7.363 9.097 2.966 1.00 96.44 181 ALA A O 1
ATOM 1433 N N . ARG A 1 182 ? -5.666 9.561 4.355 1.00 95.88 182 ARG A N 1
ATOM 1434 C CA . ARG A 1 182 ? -6.523 9.799 5.523 1.00 95.88 182 ARG A CA 1
ATOM 1435 C C . ARG A 1 182 ? -7.507 10.939 5.302 1.00 95.88 182 ARG A C 1
ATOM 1437 O O . ARG A 1 182 ? -8.672 10.795 5.650 1.00 95.88 182 ARG A O 1
ATOM 1444 N N . ALA A 1 183 ? -7.047 12.052 4.738 1.0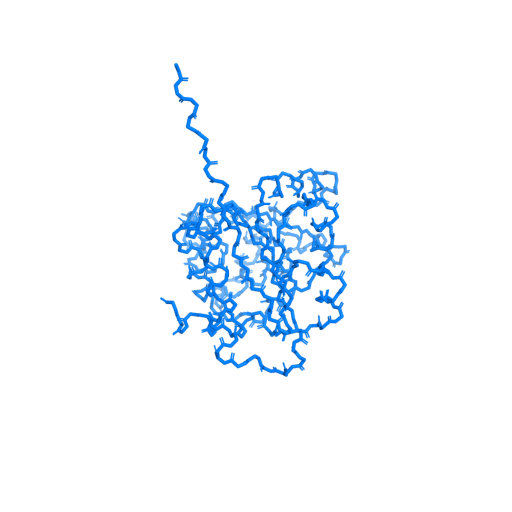0 96.06 183 ALA A N 1
ATOM 1445 C CA . ALA A 1 183 ? -7.890 13.220 4.500 1.00 96.06 183 ALA A CA 1
ATOM 1446 C C . ALA A 1 183 ? -9.008 12.959 3.472 1.00 96.06 183 ALA A C 1
ATOM 1448 O O . ALA A 1 183 ? -10.025 13.648 3.496 1.00 96.06 183 ALA A O 1
ATOM 1449 N N . MET A 1 184 ? -8.819 11.989 2.571 1.00 96.44 184 MET A N 1
ATOM 1450 C CA . MET A 1 184 ? -9.768 11.653 1.501 1.00 96.44 184 MET A CA 1
ATOM 1451 C C . MET A 1 184 ? -10.608 10.399 1.771 1.00 96.44 184 MET A C 1
ATOM 1453 O O . MET A 1 184 ? -11.585 10.165 1.060 1.00 96.44 184 MET A O 1
ATOM 1457 N N . ALA A 1 185 ? -10.215 9.565 2.734 1.00 96.31 185 ALA A N 1
ATOM 1458 C CA . ALA A 1 185 ? -10.915 8.326 3.042 1.00 96.31 185 ALA A CA 1
ATOM 1459 C C . ALA A 1 185 ? -12.284 8.592 3.679 1.00 96.31 185 ALA A C 1
ATOM 1461 O O . ALA A 1 185 ? -12.508 9.618 4.325 1.00 96.31 185 ALA A O 1
ATOM 1462 N N . SER A 1 186 ? -13.193 7.630 3.522 1.00 94.06 186 SER A N 1
ATOM 1463 C CA . SER A 1 186 ? -14.482 7.671 4.209 1.00 94.06 186 SER A CA 1
ATOM 1464 C C . SER A 1 186 ? -14.258 7.626 5.727 1.00 94.06 186 SER A C 1
ATOM 1466 O O . SER A 1 186 ? -13.367 6.895 6.170 1.00 94.06 186 SER A O 1
ATOM 1468 N N . PRO A 1 187 ? -15.058 8.329 6.551 1.00 90.31 187 PRO A N 1
ATOM 1469 C CA . PRO A 1 187 ? -14.960 8.242 8.012 1.00 90.31 187 PRO A CA 1
ATOM 1470 C C . PRO A 1 187 ? -15.072 6.808 8.550 1.00 90.31 187 PRO A C 1
ATOM 1472 O O . PRO A 1 187 ? -14.551 6.482 9.614 1.00 90.31 187 PRO A O 1
ATOM 1475 N N . GLU A 1 188 ? -15.753 5.938 7.807 1.00 90.75 188 GLU A N 1
ATOM 1476 C CA . GLU A 1 188 ? -15.949 4.534 8.132 1.00 90.75 188 GLU A CA 1
ATOM 1477 C C . GLU A 1 188 ? -14.749 3.658 7.759 1.00 90.75 188 GLU A C 1
ATOM 1479 O O . GLU A 1 188 ? -14.695 2.521 8.233 1.00 90.75 188 GLU A O 1
ATOM 1484 N N . THR A 1 189 ? -13.816 4.130 6.927 1.00 93.38 189 THR A N 1
ATOM 1485 C CA . THR A 1 189 ? -12.629 3.367 6.526 1.00 93.38 189 THR A CA 1
ATOM 1486 C C . THR A 1 189 ? -11.706 3.184 7.724 1.00 93.38 189 THR A C 1
ATOM 1488 O O . THR A 1 189 ? -11.280 4.146 8.362 1.00 93.38 189 THR A O 1
ATOM 1491 N N . LYS A 1 190 ? -11.368 1.931 8.022 1.00 92.44 190 LYS A N 1
ATOM 1492 C CA . LYS A 1 190 ? -10.464 1.570 9.114 1.00 92.44 190 LYS A CA 1
ATOM 1493 C C . LYS A 1 190 ? -9.028 1.598 8.666 1.00 92.44 190 LYS A C 1
ATOM 1495 O O . LYS A 1 190 ? -8.696 1.005 7.649 1.00 92.44 190 LYS A O 1
ATOM 1500 N N . PHE A 1 191 ? -8.172 2.248 9.435 1.00 93.44 191 PHE A N 1
ATOM 1501 C CA . PHE A 1 191 ? -6.753 2.268 9.135 1.00 93.44 191 PHE A CA 1
ATOM 1502 C C . PHE A 1 191 ? -6.020 1.327 10.076 1.00 93.44 191 PHE A C 1
ATOM 1504 O O . PHE A 1 191 ? -6.240 1.314 11.288 1.00 93.44 191 PHE A O 1
ATOM 1511 N N . ILE A 1 192 ? -5.131 0.540 9.487 1.00 91.50 192 ILE A N 1
ATOM 1512 C CA . ILE A 1 192 ? -4.168 -0.289 10.195 1.00 91.50 192 ILE A CA 1
ATOM 1513 C C . ILE A 1 192 ? -2.798 0.281 9.846 1.00 91.50 192 ILE A C 1
ATOM 1515 O O . ILE A 1 192 ? -2.315 0.080 8.736 1.00 91.50 192 ILE A O 1
ATOM 1519 N N . VAL A 1 193 ? -2.208 1.058 10.750 1.00 91.56 193 VAL A N 1
ATOM 1520 C CA . VAL A 1 193 ? -0.979 1.821 10.501 1.00 91.56 193 VAL A CA 1
ATOM 1521 C C . VAL A 1 193 ? 0.198 1.135 11.173 1.00 91.56 193 VAL A C 1
ATOM 1523 O O . VAL A 1 193 ? 0.218 0.994 12.394 1.00 91.56 193 VAL A O 1
ATOM 1526 N N . LEU A 1 194 ? 1.187 0.733 10.378 1.00 89.25 194 LEU A N 1
ATOM 1527 C CA . LEU A 1 194 ? 2.434 0.135 10.839 1.00 89.25 194 LEU A CA 1
ATOM 1528 C C . LEU A 1 194 ? 3.602 1.054 10.501 1.00 89.25 194 LEU A C 1
ATOM 1530 O O . LEU A 1 194 ? 3.885 1.279 9.323 1.00 89.25 194 LEU A O 1
ATOM 1534 N N . ASP A 1 195 ? 4.312 1.526 11.521 1.00 88.75 195 ASP A N 1
ATOM 1535 C CA . ASP A 1 195 ? 5.519 2.333 11.342 1.00 88.75 195 ASP A CA 1
ATOM 1536 C C . ASP A 1 195 ? 6.490 2.208 12.522 1.00 88.75 195 ASP A C 1
ATOM 1538 O O . ASP A 1 195 ? 6.081 1.891 13.635 1.00 88.75 195 ASP A O 1
ATOM 1542 N N . GLN A 1 196 ? 7.777 2.481 12.307 1.00 86.69 196 GLN A N 1
ATOM 1543 C CA . GLN A 1 196 ? 8.755 2.596 13.396 1.00 86.69 196 GLN A CA 1
ATOM 1544 C C . GLN A 1 196 ? 8.633 3.937 14.128 1.00 86.69 196 GLN A C 1
ATOM 1546 O O . GLN A 1 196 ? 8.949 4.019 15.317 1.00 86.69 196 GLN A O 1
ATOM 1551 N N . ASP A 1 197 ? 8.198 4.986 13.431 1.00 87.44 197 ASP A N 1
ATOM 1552 C CA . ASP A 1 197 ? 7.965 6.305 13.991 1.00 87.44 197 ASP A CA 1
ATOM 1553 C C . ASP A 1 197 ? 6.606 6.362 14.691 1.00 87.44 197 ASP A C 1
ATOM 1555 O O . ASP A 1 197 ? 5.539 6.506 14.087 1.00 87.44 197 ASP A O 1
ATOM 1559 N N . ARG A 1 198 ? 6.662 6.326 16.021 1.00 87.69 198 ARG A N 1
ATOM 1560 C CA . ARG A 1 198 ? 5.499 6.515 16.884 1.00 87.69 198 ARG A CA 1
ATOM 1561 C C . ARG A 1 198 ? 4.761 7.824 16.598 1.00 87.69 198 ARG A C 1
ATOM 1563 O O . ARG A 1 198 ? 3.533 7.826 16.622 1.00 87.69 198 ARG A O 1
ATOM 1570 N N . CYS A 1 199 ? 5.474 8.917 16.317 1.00 90.31 199 CYS A N 1
ATOM 1571 C CA . CYS A 1 199 ? 4.840 10.207 16.046 1.00 90.31 199 CYS A CA 1
ATOM 1572 C C . CYS A 1 199 ? 3.980 10.140 14.783 1.00 90.31 199 CYS A C 1
ATOM 1574 O O . CYS A 1 199 ? 2.910 10.744 14.740 1.00 90.31 199 CYS A O 1
ATOM 1576 N N . PHE A 1 200 ? 4.433 9.416 13.759 1.00 91.56 200 PHE A N 1
ATOM 1577 C CA . PHE A 1 200 ? 3.654 9.183 12.549 1.00 91.56 200 PHE A CA 1
ATOM 1578 C C . PHE A 1 200 ? 2.394 8.363 12.847 1.00 91.56 200 PHE A C 1
ATOM 1580 O O . PHE A 1 200 ? 1.298 8.786 12.474 1.00 91.56 200 PHE A O 1
ATOM 1587 N N . VAL A 1 201 ? 2.526 7.248 13.578 1.00 90.69 201 VAL A N 1
ATOM 1588 C CA . VAL A 1 201 ? 1.383 6.395 13.956 1.00 90.69 201 VAL A CA 1
ATOM 1589 C C . VAL A 1 201 ? 0.342 7.187 14.749 1.00 90.69 201 VAL A C 1
ATOM 1591 O O . VAL A 1 201 ? -0.836 7.156 14.401 1.00 90.69 201 VAL A O 1
ATOM 1594 N N . GLU A 1 202 ? 0.765 7.935 15.770 1.00 90.12 202 GLU A N 1
ATOM 1595 C CA . GLU A 1 202 ? -0.128 8.729 16.626 1.00 90.12 202 GLU A CA 1
ATOM 1596 C C . GLU A 1 202 ? -0.811 9.872 15.872 1.00 90.12 202 GLU A C 1
ATOM 1598 O O . GLU A 1 202 ? -1.975 10.164 16.129 1.00 90.12 202 GLU A O 1
ATOM 1603 N N . LYS A 1 203 ? -0.115 10.513 14.926 1.00 93.81 203 LYS A N 1
ATOM 1604 C CA . LYS A 1 203 ? -0.705 11.577 14.100 1.00 93.81 203 LYS A CA 1
ATOM 1605 C C . LYS A 1 203 ? -1.692 11.042 13.071 1.00 93.81 203 LYS A C 1
ATOM 1607 O O . LYS A 1 203 ? -2.642 11.742 12.733 1.00 93.81 203 LYS A O 1
ATOM 1612 N N . LEU A 1 204 ? -1.437 9.857 12.517 1.00 94.31 204 LEU A N 1
ATOM 1613 C CA . LEU A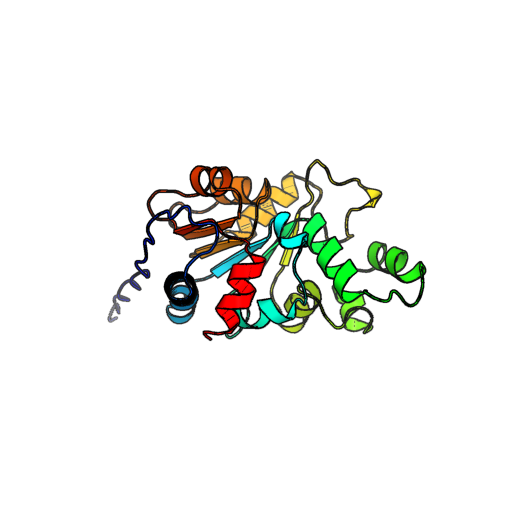 1 204 ? -2.263 9.300 11.450 1.00 94.31 204 LEU A CA 1
ATOM 1614 C C . LEU A 1 204 ? -3.485 8.547 11.986 1.00 94.31 204 LEU A C 1
ATOM 1616 O O . LEU A 1 204 ? -4.517 8.550 11.315 1.00 94.31 204 LEU A O 1
ATOM 1620 N N . CYS A 1 205 ? -3.383 7.877 13.137 1.00 90.81 205 CYS A N 1
ATOM 1621 C CA . CYS A 1 205 ? -4.461 7.061 13.702 1.00 90.81 205 CYS A CA 1
ATOM 1622 C C . CYS A 1 205 ? -5.522 7.896 14.424 1.00 90.81 205 CYS A C 1
ATOM 1624 O O . CYS A 1 205 ? -5.221 8.789 15.212 1.00 90.81 205 CYS A O 1
ATOM 1626 N N . LEU A 1 206 ? -6.784 7.534 14.213 1.00 88.56 206 LEU A N 1
ATOM 1627 C CA . LEU A 1 206 ? -7.916 7.946 15.032 1.00 88.56 206 LEU A CA 1
ATOM 1628 C C . LEU A 1 206 ? -8.196 6.892 16.112 1.00 88.56 206 LEU A C 1
ATOM 1630 O O . LEU A 1 206 ? -7.645 5.795 16.106 1.00 88.56 206 LEU A O 1
ATOM 1634 N N . LYS A 1 207 ? -9.101 7.213 17.044 1.00 80.19 207 LYS A N 1
ATOM 1635 C CA . LYS A 1 207 ? -9.419 6.375 18.216 1.00 80.19 207 LYS A CA 1
ATOM 1636 C C . LYS A 1 207 ? -9.820 4.933 17.876 1.00 80.19 207 LYS A C 1
ATOM 1638 O O . LYS A 1 207 ? -9.618 4.040 18.689 1.00 80.19 207 LYS A O 1
ATOM 1643 N N . GLU A 1 208 ? -10.432 4.722 16.717 1.00 82.69 208 GLU A N 1
ATOM 1644 C CA . GLU A 1 208 ? -10.934 3.412 16.297 1.00 82.69 208 GLU A CA 1
ATOM 1645 C C . GLU A 1 208 ? -10.030 2.706 15.275 1.00 82.69 208 GLU A C 1
ATOM 1647 O O . GLU A 1 208 ? -10.453 1.715 14.674 1.00 82.69 208 GLU A O 1
ATOM 1652 N N . ASP A 1 209 ? -8.840 3.252 15.029 1.00 88.81 209 ASP A N 1
ATOM 1653 C CA . ASP A 1 209 ? -7.834 2.655 14.160 1.00 88.81 209 ASP A CA 1
ATOM 1654 C C . ASP A 1 209 ? -6.877 1.768 14.948 1.00 88.81 209 ASP A C 1
ATOM 1656 O O . ASP A 1 209 ? -6.749 1.856 16.171 1.00 88.81 209 ASP A O 1
ATOM 1660 N N . LEU A 1 210 ? -6.167 0.924 14.210 1.00 87.12 210 LEU A N 1
ATOM 1661 C CA . LEU A 1 210 ? -5.120 0.074 14.740 1.00 87.12 210 LEU A CA 1
ATOM 1662 C C . LEU A 1 210 ? -3.760 0.702 14.430 1.00 87.12 210 LEU A C 1
ATOM 1664 O O . LEU A 1 210 ? -3.292 0.645 13.296 1.00 87.12 210 LEU A O 1
ATOM 1668 N N . GLY A 1 211 ? -3.120 1.284 15.441 1.00 88.19 211 GLY A N 1
ATOM 1669 C CA . GLY A 1 211 ? -1.746 1.774 15.352 1.00 88.19 211 GLY A CA 1
ATOM 1670 C C . GLY A 1 211 ? -0.754 0.752 15.899 1.00 88.19 211 GLY A C 1
ATOM 1671 O O . GLY A 1 211 ? -0.914 0.266 17.016 1.00 88.19 211 GLY A O 1
ATOM 1672 N N . ILE A 1 212 ? 0.284 0.437 15.131 1.00 86.81 212 ILE A N 1
ATOM 1673 C CA . ILE A 1 212 ? 1.306 -0.549 15.477 1.00 86.81 212 ILE A CA 1
ATOM 1674 C C . ILE A 1 212 ? 2.684 0.089 15.285 1.00 86.81 212 ILE A C 1
ATOM 1676 O O . ILE A 1 212 ? 3.100 0.386 14.164 1.00 86.81 212 ILE A O 1
ATOM 1680 N N . VAL A 1 213 ? 3.417 0.266 16.385 1.00 86.12 213 VAL A N 1
ATOM 1681 C CA . VAL A 1 213 ? 4.757 0.865 16.358 1.00 86.12 213 VAL A CA 1
ATOM 1682 C C . VAL A 1 213 ? 5.810 -0.234 16.201 1.00 86.12 213 VAL A C 1
ATOM 1684 O O . VAL A 1 213 ? 6.267 -0.834 17.171 1.00 86.12 213 VAL A O 1
ATOM 1687 N N . THR A 1 214 ? 6.168 -0.561 14.962 1.00 83.50 214 THR A N 1
ATOM 1688 C CA . THR A 1 214 ? 7.205 -1.547 14.642 1.00 83.50 214 THR A CA 1
ATOM 1689 C C . THR A 1 214 ? 7.729 -1.374 13.219 1.00 83.50 214 THR A C 1
ATOM 1691 O O . THR A 1 214 ? 7.105 -0.738 12.375 1.00 83.50 214 THR A O 1
ATOM 1694 N N . ALA A 1 215 ? 8.862 -2.005 12.911 1.00 82.69 215 ALA A N 1
ATOM 1695 C CA . ALA A 1 215 ? 9.343 -2.089 11.540 1.00 82.69 215 ALA A CA 1
ATOM 1696 C C . ALA A 1 215 ? 8.341 -2.868 10.673 1.00 82.69 215 ALA A C 1
ATOM 1698 O O . ALA A 1 215 ? 8.150 -4.059 10.933 1.00 82.69 215 ALA A O 1
ATOM 1699 N N . PRO A 1 216 ? 7.758 -2.274 9.611 1.00 83.88 216 PRO A N 1
ATOM 1700 C CA . PRO A 1 216 ? 6.814 -2.995 8.757 1.00 83.88 216 PRO A CA 1
ATOM 1701 C C . PRO A 1 216 ? 7.420 -4.277 8.177 1.00 83.88 216 PRO A C 1
ATOM 1703 O O . PRO A 1 216 ? 6.766 -5.310 8.106 1.00 83.88 216 PRO A O 1
ATOM 1706 N N . THR A 1 217 ? 8.713 -4.238 7.845 1.00 79.31 217 THR A N 1
ATOM 1707 C CA . THR A 1 217 ? 9.472 -5.392 7.346 1.00 79.31 217 THR A CA 1
ATOM 1708 C C . THR A 1 217 ? 9.550 -6.526 8.374 1.00 79.31 217 THR A C 1
ATOM 1710 O O . THR A 1 217 ? 9.349 -7.690 8.036 1.00 79.31 217 THR A O 1
ATOM 1713 N N . HIS A 1 218 ? 9.790 -6.191 9.646 1.00 80.56 218 HIS A N 1
ATOM 1714 C CA . HIS A 1 218 ? 9.823 -7.151 10.745 1.00 80.56 218 HIS A CA 1
ATOM 1715 C C . HIS A 1 218 ? 8.441 -7.752 10.991 1.00 80.56 218 HIS A C 1
ATOM 1717 O O . HIS A 1 218 ? 8.323 -8.968 11.123 1.00 80.56 218 HIS A O 1
ATOM 1723 N N . PHE A 1 219 ? 7.402 -6.913 10.996 1.00 83.00 219 PHE A N 1
ATOM 1724 C CA . PHE A 1 219 ? 6.025 -7.358 11.163 1.00 83.00 219 PHE A CA 1
ATOM 1725 C C . PHE A 1 219 ? 5.615 -8.337 10.068 1.00 83.00 219 PHE A C 1
ATOM 1727 O O . PHE A 1 219 ? 5.168 -9.432 10.382 1.00 83.00 219 PHE A O 1
ATOM 1734 N N . VAL A 1 220 ? 5.809 -7.977 8.797 1.00 81.56 220 VAL A N 1
ATOM 1735 C CA . VAL A 1 220 ? 5.425 -8.817 7.652 1.00 81.56 220 VAL A CA 1
ATOM 1736 C C . VAL A 1 220 ? 6.215 -10.128 7.646 1.00 81.56 220 VAL A C 1
ATOM 1738 O O . VAL A 1 220 ? 5.633 -11.198 7.493 1.00 81.56 220 VAL A O 1
ATOM 1741 N N . SER A 1 221 ? 7.526 -10.077 7.905 1.00 79.56 221 SER A N 1
ATOM 1742 C CA . SER A 1 221 ? 8.359 -11.283 8.007 1.00 79.56 221 SER A CA 1
ATOM 1743 C C . SER A 1 221 ? 7.889 -12.231 9.115 1.00 79.56 221 SER A C 1
ATOM 1745 O O . SER A 1 221 ? 7.875 -13.448 8.918 1.00 79.56 221 SER A O 1
ATOM 1747 N N . LYS A 1 222 ? 7.487 -11.690 10.270 1.00 80.50 222 LYS A N 1
ATOM 1748 C CA . LYS A 1 222 ? 6.969 -12.476 11.394 1.00 80.50 222 LYS A CA 1
ATOM 1749 C C . LYS A 1 222 ? 5.544 -12.955 11.172 1.00 80.50 222 LYS A C 1
ATOM 1751 O O . LYS A 1 222 ? 5.235 -14.074 11.563 1.00 80.50 222 LYS A O 1
ATOM 1756 N N . LEU A 1 223 ? 4.703 -12.157 10.521 1.00 78.62 223 LEU A N 1
ATOM 1757 C CA . LEU A 1 223 ? 3.330 -12.520 10.196 1.00 78.62 223 LEU A CA 1
ATOM 1758 C C . LEU A 1 223 ? 3.295 -13.849 9.434 1.00 78.62 223 LEU A C 1
ATOM 1760 O O . LEU A 1 223 ? 2.552 -14.737 9.828 1.00 78.62 223 LEU A O 1
ATOM 1764 N N . ASN A 1 224 ? 4.193 -14.038 8.464 1.00 71.69 224 ASN A N 1
ATOM 1765 C CA . ASN A 1 224 ? 4.325 -15.271 7.676 1.00 71.69 224 ASN A CA 1
ATOM 1766 C C . ASN A 1 224 ? 4.657 -16.537 8.481 1.00 71.69 224 ASN A C 1
ATOM 1768 O O . ASN A 1 224 ? 4.601 -17.631 7.937 1.00 71.69 224 ASN A O 1
ATOM 1772 N N . GLN A 1 225 ? 5.056 -16.416 9.749 1.00 72.00 225 GLN A N 1
ATOM 1773 C CA . GLN A 1 225 ? 5.289 -17.573 10.622 1.00 72.00 225 GLN A CA 1
ATOM 1774 C C . GLN A 1 225 ? 3.985 -18.089 11.251 1.00 72.00 225 GLN A C 1
ATOM 1776 O O . GLN A 1 225 ? 3.980 -19.157 11.860 1.00 72.00 225 GLN A O 1
ATOM 1781 N N . PHE A 1 226 ? 2.889 -17.332 11.140 1.00 67.12 226 PHE A N 1
ATOM 1782 C CA . PHE A 1 226 ? 1.630 -17.586 11.848 1.00 67.12 226 PHE A CA 1
ATOM 1783 C C . PHE A 1 226 ? 0.432 -17.883 10.935 1.00 67.12 226 PHE A C 1
ATOM 1785 O O . PHE A 1 226 ? -0.658 -18.134 11.454 1.00 67.12 226 PHE A O 1
ATOM 1792 N N . ILE A 1 227 ? 0.644 -17.859 9.621 1.00 62.47 227 ILE A N 1
ATOM 1793 C CA . ILE A 1 227 ? -0.309 -18.066 8.515 1.00 62.47 227 ILE A CA 1
ATOM 1794 C C . ILE A 1 227 ? 0.338 -18.990 7.491 1.00 62.47 227 ILE A C 1
ATOM 1796 O O . ILE A 1 227 ? -0.385 -19.848 6.945 1.00 62.47 227 ILE A O 1
#

Secondary structure (DSSP, 8-state):
---------PPP---------SS--HHHHHHHHHHHHHHHHTT--EEEEE-GGGGG---GGGGHHHHGGG-EEEEEEEHHHHHHHHHHHTSS-SSTHHHHHHHHS-HHHHHHTTS--SSHHHHHHHTT-EEEEE--TT--GGG--TTB---HHHHHHHHHHHHTT-SEEEEES--HHHHHHHHHS-TTPEEEEEES-HHHHHHH--TTSEEEES-HHHHHHHHTT--